Protein AF-A0A9E5FBY1-F1 (afdb_monomer)

Structure (mmCIF, N/CA/C/O backbone):
data_AF-A0A9E5FBY1-F1
#
_entry.id   AF-A0A9E5FBY1-F1
#
loop_
_atom_site.group_PDB
_atom_site.id
_atom_site.type_symbol
_atom_site.label_atom_id
_atom_site.label_alt_id
_atom_site.label_comp_id
_atom_site.label_asym_id
_atom_site.label_entity_id
_atom_site.label_seq_id
_atom_site.pdbx_PDB_ins_code
_atom_site.Cartn_x
_atom_site.Cartn_y
_atom_site.Cartn_z
_atom_site.occupancy
_atom_site.B_iso_or_equiv
_atom_site.auth_seq_id
_atom_site.auth_comp_id
_atom_site.auth_asym_id
_atom_site.auth_atom_id
_atom_site.pdbx_PDB_model_num
ATOM 1 N N . MET A 1 1 ? 6.165 -1.795 -1.653 1.00 54.34 1 MET A N 1
ATOM 2 C CA . MET A 1 1 ? 5.092 -2.559 -0.980 1.00 54.34 1 MET A CA 1
ATOM 3 C C . MET A 1 1 ? 5.085 -3.982 -1.526 1.00 54.34 1 MET A C 1
ATOM 5 O O . MET A 1 1 ? 4.684 -4.172 -2.664 1.00 54.34 1 MET A O 1
ATOM 9 N N . THR A 1 2 ? 5.566 -4.965 -0.764 1.00 68.19 2 THR A N 1
ATOM 10 C CA . THR A 1 2 ? 5.504 -6.389 -1.152 1.00 68.19 2 THR A CA 1
ATOM 11 C C . THR A 1 2 ? 4.081 -6.885 -0.963 1.00 68.19 2 THR A C 1
ATOM 13 O O . THR A 1 2 ? 3.601 -6.841 0.164 1.00 68.19 2 THR A O 1
ATOM 16 N N . THR A 1 3 ? 3.363 -7.235 -2.027 1.00 82.75 3 THR A N 1
ATOM 17 C CA . THR A 1 3 ? 1.978 -7.743 -1.964 1.00 82.75 3 THR A CA 1
ATOM 18 C C . THR A 1 3 ? 1.930 -9.066 -1.206 1.00 82.75 3 THR A C 1
ATOM 20 O O . THR A 1 3 ? 2.595 -10.016 -1.621 1.00 82.75 3 THR A O 1
ATOM 23 N N . LEU A 1 4 ? 1.138 -9.132 -0.134 1.00 86.12 4 LEU A N 1
ATOM 24 C CA . LEU A 1 4 ? 1.049 -10.318 0.725 1.00 86.12 4 LEU A CA 1
ATOM 25 C C . LEU A 1 4 ? 0.439 -11.510 -0.029 1.00 86.12 4 LEU A C 1
ATOM 27 O O . LEU A 1 4 ? 0.797 -12.659 0.208 1.00 86.12 4 LEU A O 1
ATOM 31 N N . PHE A 1 5 ? -0.435 -11.233 -0.998 1.00 87.94 5 PHE A N 1
ATOM 32 C CA . PHE A 1 5 ? -1.002 -12.233 -1.896 1.00 87.94 5 PHE A CA 1
ATOM 33 C C . PHE A 1 5 ? 0.065 -12.994 -2.704 1.00 87.94 5 PHE A C 1
ATOM 35 O O . PHE A 1 5 ? -0.140 -14.164 -3.010 1.00 87.94 5 PHE A O 1
ATOM 42 N N . LEU A 1 6 ? 1.214 -12.378 -3.024 1.00 88.62 6 LEU A N 1
ATOM 43 C CA . LEU A 1 6 ? 2.312 -13.069 -3.722 1.00 88.62 6 LEU A CA 1
ATOM 44 C C . LEU A 1 6 ? 3.111 -14.007 -2.807 1.00 88.62 6 LEU A C 1
ATOM 46 O O . LEU A 1 6 ? 3.833 -14.865 -3.305 1.00 88.62 6 LEU A O 1
ATOM 50 N N . GLU A 1 7 ? 2.989 -13.856 -1.490 1.00 90.44 7 GLU A N 1
ATOM 51 C CA . GLU A 1 7 ? 3.599 -14.760 -0.508 1.00 90.44 7 GLU A CA 1
ATOM 52 C C . GLU A 1 7 ? 2.697 -15.967 -0.203 1.00 90.44 7 GLU A C 1
ATOM 54 O O . GLU A 1 7 ? 3.102 -16.878 0.522 1.00 90.44 7 GLU A O 1
ATOM 59 N N . MET A 1 8 ? 1.478 -15.986 -0.756 1.00 92.69 8 MET A N 1
ATOM 60 C CA . MET A 1 8 ? 0.529 -17.082 -0.605 1.00 92.69 8 MET A CA 1
ATOM 61 C C . MET A 1 8 ? 1.088 -18.358 -1.260 1.00 92.69 8 MET A C 1
ATOM 63 O O . MET A 1 8 ? 1.377 -18.349 -2.460 1.00 92.69 8 MET A O 1
ATOM 67 N N . PRO A 1 9 ? 1.212 -19.478 -0.522 1.00 94.25 9 PRO A N 1
ATOM 68 C CA . PRO A 1 9 ? 1.710 -20.726 -1.087 1.00 94.25 9 PRO A CA 1
ATOM 69 C C . PRO A 1 9 ? 0.840 -21.220 -2.248 1.00 94.25 9 PRO A C 1
ATOM 71 O O . PRO A 1 9 ? -0.380 -21.326 -2.118 1.00 94.25 9 PRO A O 1
ATOM 74 N N . GLU A 1 10 ? 1.471 -21.600 -3.362 1.00 90.31 10 GLU A N 1
ATOM 75 C CA . GLU A 1 10 ? 0.768 -22.215 -4.499 1.00 90.31 10 GLU A CA 1
ATOM 76 C C . GLU A 1 10 ? 0.261 -23.632 -4.168 1.00 90.31 10 GLU A C 1
ATOM 78 O O . GLU A 1 10 ? -0.771 -24.076 -4.680 1.00 90.31 10 GLU A O 1
ATOM 83 N N . ASP A 1 11 ? 0.965 -24.350 -3.282 1.00 92.94 11 ASP A N 1
ATOM 84 C CA . ASP A 1 11 ? 0.546 -25.672 -2.820 1.00 92.94 11 ASP A CA 1
ATOM 85 C C . ASP A 1 11 ? -0.583 -25.563 -1.788 1.00 92.94 11 ASP A C 1
ATOM 87 O O . ASP A 1 11 ? -0.402 -25.110 -0.652 1.00 92.94 11 ASP A O 1
ATOM 91 N N . ARG A 1 12 ? -1.749 -26.090 -2.172 1.00 90.81 12 ARG A N 1
ATOM 92 C CA . ARG A 1 12 ? -2.961 -26.138 -1.347 1.00 90.81 12 ARG A CA 1
ATOM 93 C C . ARG A 1 12 ? -2.761 -26.814 0.007 1.00 90.81 12 ARG A C 1
ATOM 95 O O . ARG A 1 12 ? -3.535 -26.528 0.911 1.00 90.81 12 ARG A O 1
ATOM 102 N N . LYS A 1 13 ? -1.770 -27.697 0.165 1.00 93.38 13 LYS A N 1
ATOM 103 C CA . LYS A 1 13 ? -1.490 -28.353 1.455 1.00 93.38 13 LYS A CA 1
ATOM 104 C C . LYS A 1 13 ? -0.898 -27.399 2.493 1.00 93.38 13 LYS A C 1
ATOM 106 O O . LYS A 1 13 ? -1.128 -27.588 3.681 1.00 93.38 13 LYS A O 1
ATOM 111 N N . HIS A 1 14 ? -0.161 -26.383 2.051 1.00 95.12 14 HIS A N 1
ATOM 112 C CA . HIS A 1 14 ? 0.493 -25.407 2.928 1.00 95.12 14 HIS A CA 1
ATOM 113 C C . HIS A 1 14 ? -0.375 -24.171 3.185 1.00 95.12 14 HIS A C 1
ATOM 115 O O . HIS A 1 14 ? -0.151 -23.435 4.145 1.00 95.12 14 HIS A O 1
ATOM 121 N N . LEU A 1 15 ? -1.380 -23.954 2.336 1.00 96.12 15 LEU A N 1
ATOM 122 C CA . LEU A 1 15 ? -2.229 -22.774 2.367 1.00 96.12 15 LEU A CA 1
ATOM 123 C C . LEU A 1 15 ? -3.023 -22.593 3.680 1.00 96.12 15 LEU A C 1
ATOM 125 O O . LEU A 1 15 ? -3.059 -21.462 4.162 1.00 96.12 15 LEU A O 1
ATOM 129 N N . PRO A 1 16 ? -3.608 -23.639 4.306 1.00 97.50 16 PRO A N 1
ATOM 130 C CA . PRO A 1 16 ? -4.312 -23.477 5.578 1.00 97.50 16 PRO A CA 1
ATOM 131 C C . PRO A 1 16 ? -3.403 -22.977 6.702 1.00 97.50 16 PRO A C 1
ATOM 133 O O . PRO A 1 16 ? -3.707 -21.964 7.320 1.00 97.50 16 PRO A O 1
ATOM 136 N N . VAL A 1 17 ? -2.245 -23.619 6.893 1.00 96.50 17 VAL A N 1
ATOM 137 C CA . VAL A 1 17 ? -1.275 -23.248 7.937 1.00 96.50 17 VAL A CA 1
ATOM 138 C C . VAL A 1 17 ? -0.735 -21.834 7.712 1.00 96.50 17 VAL A C 1
ATOM 140 O O . VAL A 1 17 ? -0.577 -21.067 8.658 1.00 96.50 17 VAL A O 1
ATOM 143 N N . TRP A 1 18 ? -0.473 -21.454 6.458 1.00 96.50 18 TRP A N 1
ATOM 144 C CA . TRP A 1 18 ? -0.075 -20.085 6.132 1.00 96.50 18 TRP A CA 1
ATOM 145 C C . TRP A 1 18 ? -1.172 -19.073 6.490 1.00 96.50 18 TRP A C 1
ATOM 147 O O . TRP A 1 18 ? -0.888 -18.068 7.141 1.00 96.50 18 TRP A O 1
ATOM 157 N N . LEU A 1 19 ? -2.428 -19.354 6.128 1.00 97.38 19 LEU A N 1
ATOM 158 C CA . LEU A 1 19 ? -3.547 -18.454 6.397 1.00 97.38 19 LEU A CA 1
ATOM 159 C C . LEU A 1 19 ? -3.812 -18.302 7.898 1.00 97.38 19 LEU A C 1
ATOM 161 O O . LEU A 1 19 ? -4.104 -17.201 8.343 1.00 97.38 19 LEU A O 1
ATOM 165 N N . GLU A 1 20 ? -3.663 -19.366 8.687 1.00 97.75 20 GLU A N 1
ATOM 166 C CA . GLU A 1 20 ? -3.772 -19.315 10.152 1.00 97.75 20 GLU A CA 1
ATOM 167 C C . GLU A 1 20 ? -2.765 -18.341 10.772 1.00 97.75 20 GLU A C 1
ATOM 169 O O . GLU A 1 20 ? -3.121 -17.544 11.639 1.00 97.75 20 GLU A O 1
ATOM 174 N N . ARG A 1 21 ? -1.522 -18.333 10.278 1.00 96.38 21 ARG A N 1
ATOM 175 C CA . ARG A 1 21 ? -0.495 -17.385 10.735 1.00 96.38 21 ARG A CA 1
ATOM 176 C C . ARG A 1 21 ? -0.816 -15.946 10.350 1.00 96.38 21 ARG A C 1
ATOM 178 O O . ARG A 1 21 ? -0.561 -15.041 11.140 1.00 96.38 21 ARG A O 1
ATOM 185 N N . VAL A 1 22 ? -1.367 -15.733 9.153 1.00 95.69 22 VAL A N 1
ATOM 186 C CA . VAL A 1 22 ? -1.792 -14.403 8.686 1.00 95.69 22 VAL A CA 1
ATOM 187 C C . VAL A 1 22 ? -3.037 -13.920 9.429 1.00 95.69 22 VAL A C 1
ATOM 189 O O . VAL A 1 22 ? -3.133 -12.739 9.743 1.00 95.69 22 VAL A O 1
ATOM 192 N N . LEU A 1 23 ? -3.972 -14.812 9.768 1.00 96.75 23 LEU A N 1
ATOM 193 C CA . LEU A 1 23 ? -5.160 -14.473 10.556 1.00 96.75 23 LEU A CA 1
ATOM 194 C C . LEU A 1 23 ? -4.784 -13.854 11.904 1.00 96.75 23 LEU A C 1
ATOM 196 O O . LEU A 1 23 ? -5.436 -12.911 12.342 1.00 96.75 23 LEU A O 1
ATOM 200 N N . LEU A 1 24 ? -3.718 -14.346 12.534 1.00 95.62 24 LEU A N 1
ATOM 201 C CA . LEU A 1 24 ? -3.211 -13.821 13.803 1.00 95.62 24 LEU A CA 1
ATOM 202 C C . LEU A 1 24 ? -2.212 -12.663 13.635 1.00 95.62 24 LEU A C 1
ATOM 204 O O . LEU A 1 24 ? -1.718 -12.131 14.631 1.00 95.62 24 LEU A O 1
ATOM 208 N N . SER A 1 25 ? -1.905 -12.257 12.401 1.00 92.56 25 SER A N 1
ATOM 209 C CA . SER A 1 25 ? -0.959 -11.181 12.114 1.00 92.56 25 SER A CA 1
ATOM 210 C C . SER A 1 25 ? -1.665 -9.820 11.962 1.00 92.56 25 SER A C 1
ATOM 212 O O . SER A 1 25 ? -2.862 -9.742 11.653 1.00 92.56 25 SER A O 1
ATOM 214 N N . PRO A 1 26 ? -0.939 -8.702 12.157 1.00 91.25 26 PRO A N 1
ATOM 215 C CA . PRO A 1 26 ? -1.480 -7.366 11.904 1.00 91.25 26 PRO A CA 1
ATOM 216 C C . PRO A 1 26 ? -1.757 -7.104 10.414 1.00 91.25 26 PRO A C 1
ATOM 218 O O . PRO A 1 26 ? -2.461 -6.147 10.092 1.00 91.25 26 PRO A O 1
ATOM 221 N N . ASP A 1 27 ? -1.246 -7.946 9.511 1.00 92.06 27 ASP A N 1
ATOM 222 C CA . ASP A 1 27 ? -1.353 -7.769 8.062 1.00 92.06 27 ASP A CA 1
ATOM 223 C C . ASP A 1 27 ? -2.655 -8.320 7.467 1.00 92.06 27 ASP A C 1
ATOM 225 O O . ASP A 1 27 ? -2.924 -8.110 6.281 1.00 92.06 27 ASP A O 1
ATOM 229 N N . LEU A 1 28 ? -3.507 -8.980 8.261 1.00 95.62 28 LEU A N 1
ATOM 230 C CA . LEU A 1 28 ? -4.775 -9.524 7.769 1.00 95.62 28 LEU A CA 1
ATOM 231 C C . LEU A 1 28 ? -5.634 -8.498 6.995 1.00 95.62 28 LEU A C 1
ATOM 233 O O . LEU A 1 28 ? -6.080 -8.833 5.895 1.00 95.62 28 LEU A O 1
ATOM 237 N N . PRO A 1 29 ? -5.855 -7.250 7.470 1.00 95.62 29 PRO A N 1
ATOM 238 C CA . PRO A 1 29 ? -6.657 -6.272 6.728 1.00 95.62 29 PRO A CA 1
ATOM 239 C C . PRO A 1 29 ? -6.094 -5.972 5.336 1.00 95.62 29 PRO A C 1
ATOM 241 O O . PRO A 1 29 ? -6.846 -5.724 4.392 1.00 95.62 29 PRO A O 1
ATOM 244 N N . ARG A 1 30 ? -4.767 -6.033 5.195 1.00 93.50 30 ARG A N 1
ATOM 245 C CA . ARG A 1 30 ? -4.091 -5.842 3.918 1.00 93.50 30 ARG A CA 1
ATOM 246 C C . ARG A 1 30 ? -4.340 -7.017 2.976 1.00 93.50 30 ARG A C 1
ATOM 248 O O . ARG A 1 30 ? -4.717 -6.778 1.831 1.00 93.50 30 ARG A O 1
ATOM 255 N N . LEU A 1 31 ? -4.189 -8.260 3.446 1.00 95.62 31 LEU A N 1
ATOM 256 C CA . LEU A 1 31 ? -4.526 -9.445 2.644 1.00 95.62 31 LEU A CA 1
ATOM 257 C C . LEU A 1 31 ? -5.982 -9.393 2.173 1.00 95.62 31 LEU A C 1
ATOM 259 O O . LEU A 1 31 ? -6.267 -9.670 1.011 1.00 95.62 31 LEU A O 1
ATOM 263 N N . VAL A 1 32 ? -6.899 -8.996 3.057 1.00 96.88 32 VAL A N 1
ATOM 264 C CA . VAL A 1 32 ? -8.323 -8.866 2.731 1.00 96.88 32 VAL A CA 1
ATOM 265 C C . VAL A 1 32 ? -8.541 -7.845 1.614 1.00 96.88 32 VAL A C 1
ATOM 267 O O . VAL A 1 32 ? -9.261 -8.135 0.660 1.00 96.88 32 VAL A O 1
ATOM 270 N N . ALA A 1 33 ? -7.884 -6.683 1.673 1.00 95.44 33 ALA A N 1
ATOM 271 C CA . ALA A 1 33 ? -7.952 -5.691 0.602 1.00 95.44 33 ALA A CA 1
ATOM 272 C C . ALA A 1 33 ? -7.416 -6.238 -0.736 1.00 95.44 33 ALA A C 1
ATOM 274 O O . ALA A 1 33 ? -8.066 -6.068 -1.768 1.00 95.44 33 ALA A O 1
ATOM 275 N N . GLU A 1 34 ? -6.277 -6.936 -0.721 1.00 95.06 34 GLU A N 1
ATOM 276 C CA . GLU A 1 34 ? -5.682 -7.545 -1.919 1.00 95.06 34 GLU A CA 1
ATOM 277 C C . GLU A 1 34 ? -6.602 -8.627 -2.521 1.00 95.06 34 GLU A C 1
ATOM 279 O O . GLU A 1 34 ? -6.880 -8.608 -3.722 1.00 95.06 34 GLU A O 1
ATOM 284 N N . LEU A 1 35 ? -7.174 -9.511 -1.696 1.00 96.00 35 LEU A N 1
ATOM 285 C CA . LEU A 1 35 ? -8.119 -10.541 -2.143 1.00 96.00 35 LEU A CA 1
ATOM 286 C C . LEU A 1 35 ? -9.406 -9.951 -2.736 1.00 96.00 35 LEU A C 1
ATOM 288 O O . LEU A 1 35 ? -9.913 -10.481 -3.725 1.00 96.00 35 LEU A O 1
ATOM 292 N N . LYS A 1 36 ? -9.922 -8.841 -2.192 1.00 95.94 36 LYS A N 1
ATOM 293 C CA . LYS A 1 36 ? -11.099 -8.148 -2.752 1.00 95.94 36 LYS A CA 1
ATOM 294 C C . LYS A 1 36 ? -10.825 -7.568 -4.135 1.00 95.94 36 LYS A C 1
ATOM 296 O O . LYS A 1 36 ? -11.721 -7.562 -4.973 1.00 95.94 36 LYS A O 1
ATOM 301 N N . VAL A 1 37 ? -9.600 -7.110 -4.396 1.00 95.25 37 VAL A N 1
ATOM 302 C CA . VAL A 1 37 ? -9.200 -6.665 -5.739 1.00 95.25 37 VAL A CA 1
ATOM 303 C C . VAL A 1 37 ? -9.159 -7.849 -6.707 1.00 95.25 37 VAL A C 1
ATOM 305 O O . VAL A 1 37 ? -9.657 -7.735 -7.824 1.00 95.25 37 VAL A O 1
ATOM 308 N N . VAL A 1 38 ? -8.614 -8.992 -6.278 1.00 94.88 38 VAL A N 1
ATOM 309 C CA . VAL A 1 38 ? -8.468 -10.192 -7.122 1.00 94.88 38 VAL A CA 1
ATOM 310 C C . VAL A 1 38 ? -9.812 -10.863 -7.423 1.00 94.88 38 VAL A C 1
ATOM 312 O O . VAL A 1 38 ? -10.057 -11.280 -8.554 1.00 94.88 38 VAL A O 1
ATOM 315 N N . HIS A 1 39 ? -10.684 -10.993 -6.424 1.00 94.19 39 HIS A N 1
ATOM 316 C CA . HIS A 1 39 ? -11.946 -11.727 -6.545 1.00 94.19 39 HIS A CA 1
ATOM 317 C C . HIS A 1 39 ? -13.163 -10.839 -6.835 1.00 94.19 39 HIS A C 1
ATOM 319 O O . HIS A 1 39 ? -14.211 -11.358 -7.220 1.00 94.19 39 HIS A O 1
ATOM 325 N N . GLY A 1 40 ? -13.025 -9.519 -6.698 1.00 93.88 40 GLY A N 1
ATOM 326 C CA . GLY A 1 40 ? -14.129 -8.573 -6.800 1.00 93.88 40 GLY A CA 1
ATOM 327 C C . GLY A 1 40 ? -15.036 -8.584 -5.567 1.00 93.88 40 GLY A C 1
ATOM 328 O O . GLY A 1 40 ? -14.771 -9.240 -4.558 1.00 93.88 40 GLY A O 1
ATOM 329 N N . VAL A 1 41 ? -16.130 -7.825 -5.646 1.00 89.69 41 VAL A N 1
ATOM 330 C CA . VAL A 1 41 ? -17.155 -7.797 -4.595 1.00 89.69 41 VAL A CA 1
ATOM 331 C C . VAL A 1 41 ? -18.173 -8.904 -4.885 1.00 89.69 41 VAL A C 1
ATOM 333 O O . VAL A 1 41 ? -18.801 -8.867 -5.946 1.00 89.69 41 VAL A O 1
ATOM 336 N N . PRO A 1 42 ? -18.357 -9.890 -3.986 1.00 90.25 42 PRO A N 1
ATOM 337 C CA . PRO A 1 42 ? -19.379 -10.909 -4.175 1.00 90.25 42 PRO A CA 1
ATOM 338 C C . PRO A 1 42 ? -20.779 -10.266 -4.144 1.00 90.25 42 PRO A C 1
ATOM 340 O O . PRO A 1 42 ? -21.006 -9.344 -3.357 1.00 90.25 42 PRO A O 1
ATOM 343 N N . PRO A 1 43 ? -21.725 -10.738 -4.976 1.00 85.00 43 PRO A N 1
ATOM 344 C CA . PRO A 1 43 ? -23.069 -10.158 -5.061 1.00 85.00 43 PRO A CA 1
ATOM 345 C C . PRO A 1 43 ? -23.898 -10.377 -3.788 1.00 85.00 43 PRO A C 1
ATOM 347 O O . PRO A 1 43 ? -24.800 -9.596 -3.502 1.00 85.00 43 PRO A O 1
ATOM 350 N N . GLU A 1 44 ? -23.580 -11.415 -3.016 1.00 94.19 44 GLU A N 1
ATOM 351 C CA . GLU A 1 44 ? -24.243 -11.765 -1.765 1.00 94.19 44 GLU A CA 1
ATOM 352 C C . GLU A 1 44 ? -23.184 -11.983 -0.682 1.00 94.19 44 GLU A C 1
ATOM 354 O O . GLU A 1 44 ? -22.196 -12.692 -0.899 1.00 94.19 44 GLU A O 1
ATOM 359 N N . ARG A 1 45 ? -23.375 -11.340 0.475 1.00 93.31 45 ARG A N 1
ATOM 360 C CA . ARG A 1 45 ? -22.520 -11.531 1.648 1.00 93.31 45 ARG A CA 1
ATOM 361 C C . ARG A 1 45 ? -23.092 -12.653 2.495 1.00 93.31 45 ARG A C 1
ATOM 363 O O . ARG A 1 45 ? -24.218 -12.539 2.971 1.00 93.31 45 ARG A O 1
ATOM 370 N N . LEU A 1 46 ? -22.309 -13.706 2.691 1.00 96.06 46 LEU A N 1
ATOM 371 C CA . LEU A 1 46 ? -22.628 -14.735 3.673 1.00 96.06 46 LEU A CA 1
ATOM 372 C C . LEU A 1 46 ? -22.176 -14.281 5.060 1.00 96.06 46 LEU A C 1
ATOM 374 O O . LEU A 1 46 ? -21.239 -13.495 5.177 1.00 96.06 46 LEU A O 1
ATOM 378 N N . SER A 1 47 ? -22.821 -14.805 6.099 1.00 97.12 47 SER A N 1
ATOM 379 C CA . SER A 1 47 ? -22.285 -14.731 7.457 1.00 97.12 47 SER A CA 1
ATOM 380 C C . SER A 1 47 ? -21.171 -15.768 7.644 1.00 97.12 47 SER A C 1
ATOM 382 O O . SER A 1 47 ? -21.166 -16.809 6.971 1.00 97.12 47 SER A O 1
ATOM 384 N N . LEU A 1 48 ? -20.251 -15.540 8.587 1.00 97.62 48 LEU A N 1
ATOM 385 C CA . LEU A 1 48 ? -19.246 -16.545 8.947 1.00 97.62 48 LEU A CA 1
ATOM 386 C C . LEU A 1 48 ? -19.875 -17.886 9.361 1.00 97.62 48 LEU A C 1
ATOM 388 O O . LEU A 1 48 ? -19.392 -18.943 8.949 1.00 97.62 48 LEU A O 1
ATOM 392 N N . SER A 1 49 ? -20.967 -17.858 10.133 1.00 97.00 49 SER A N 1
ATOM 393 C CA . SER A 1 49 ? -21.651 -19.077 10.580 1.00 97.00 49 SER A CA 1
ATOM 394 C C . SER A 1 49 ? -22.189 -19.891 9.407 1.00 97.00 49 SER A C 1
ATOM 396 O O . SER A 1 49 ? -21.994 -21.106 9.375 1.00 97.00 49 SER A O 1
ATOM 398 N N . ASP A 1 50 ? -22.795 -19.237 8.414 1.00 97.62 50 ASP A N 1
ATOM 399 C CA . ASP A 1 50 ? -23.316 -19.918 7.224 1.00 97.62 50 ASP A CA 1
ATOM 400 C C . ASP A 1 50 ? -22.184 -20.425 6.330 1.00 97.62 50 ASP A C 1
ATOM 402 O O . ASP A 1 50 ? -22.269 -21.507 5.744 1.00 97.62 50 ASP A O 1
ATOM 406 N N . ALA A 1 51 ? -21.097 -19.656 6.229 1.00 97.00 51 ALA A N 1
ATOM 407 C CA . ALA A 1 51 ? -19.953 -20.030 5.415 1.00 97.00 51 ALA A CA 1
ATOM 408 C C . ALA A 1 51 ? -19.240 -21.276 5.954 1.00 97.00 51 ALA A C 1
ATOM 410 O O . ALA A 1 51 ? -18.817 -22.104 5.140 1.00 97.00 51 ALA A O 1
ATOM 411 N N . LEU A 1 52 ? -19.118 -21.394 7.284 1.00 97.62 52 LEU A N 1
ATOM 412 C CA . LEU A 1 52 ? -18.407 -22.479 7.958 1.00 97.62 52 LEU A CA 1
ATOM 413 C C . LEU A 1 52 ? -19.280 -23.689 8.287 1.00 97.62 52 LEU A C 1
ATOM 415 O O . LEU A 1 52 ? -18.725 -24.774 8.411 1.00 97.62 52 LEU A O 1
ATOM 419 N N . SER A 1 53 ? -20.600 -23.554 8.440 1.00 95.06 53 SER A N 1
ATOM 420 C CA . SER A 1 53 ? -21.473 -24.667 8.843 1.00 95.06 53 SER A CA 1
ATOM 421 C C . SER A 1 53 ? -21.365 -25.875 7.891 1.00 95.06 53 SER A C 1
ATOM 423 O O . SER A 1 53 ? -21.421 -25.691 6.670 1.00 95.06 53 SER A O 1
ATOM 425 N N . PRO A 1 54 ? -21.210 -27.120 8.400 1.00 97.38 54 PRO A N 1
ATOM 426 C CA . PRO A 1 54 ? -21.209 -27.558 9.810 1.00 97.38 54 PRO A CA 1
ATOM 427 C C . PRO A 1 54 ? -19.815 -27.612 10.480 1.00 97.38 54 PRO A C 1
ATOM 429 O O . PRO A 1 54 ? -19.650 -28.202 11.544 1.00 97.38 54 PRO A O 1
ATOM 432 N N . HIS A 1 55 ? -18.788 -27.036 9.862 1.00 98.19 55 HIS A N 1
ATOM 433 C CA . HIS A 1 55 ? -17.376 -27.135 10.244 1.00 98.19 55 HIS A CA 1
ATOM 434 C C . HIS A 1 55 ? -16.896 -26.040 11.213 1.00 98.19 55 HIS A C 1
ATOM 436 O O . HIS A 1 55 ? -15.697 -25.811 11.333 1.00 98.19 55 HIS A O 1
ATOM 442 N N . SER A 1 56 ? -17.787 -25.345 11.915 1.00 97.12 56 SER A N 1
ATOM 443 C CA . SER A 1 56 ? -17.381 -24.302 12.866 1.00 97.12 56 SER A CA 1
ATOM 444 C C . SER A 1 56 ? -16.515 -24.878 13.996 1.00 97.12 56 SER A C 1
ATOM 446 O O . SER A 1 56 ? -15.399 -24.418 14.222 1.00 97.12 56 SER A O 1
ATOM 448 N N . GLN A 1 57 ? -16.983 -25.940 14.656 1.00 96.88 57 GLN A N 1
ATOM 449 C CA . GLN A 1 57 ? -16.286 -26.513 15.812 1.00 96.88 57 GLN A CA 1
ATOM 450 C C . GLN A 1 57 ? -14.884 -27.032 15.462 1.00 96.88 57 GLN A C 1
ATOM 452 O O . GLN A 1 57 ? -13.930 -26.779 16.193 1.00 96.88 57 GLN A O 1
ATOM 457 N N . ILE A 1 58 ? -14.741 -27.693 14.308 1.00 97.00 58 ILE A N 1
ATOM 458 C CA . ILE A 1 58 ? -13.446 -28.227 13.867 1.00 97.00 58 ILE A CA 1
ATOM 459 C C . ILE A 1 58 ? -12.428 -27.108 13.602 1.00 97.00 58 ILE A C 1
ATOM 461 O O . ILE A 1 58 ? -11.243 -27.305 13.847 1.00 97.00 58 ILE A O 1
ATOM 465 N N . VAL A 1 59 ? -12.877 -25.917 13.184 1.00 97.50 59 VAL A N 1
ATOM 466 C CA . VAL A 1 59 ? -11.999 -24.749 13.014 1.00 97.50 59 VAL A CA 1
ATOM 467 C C . VAL A 1 59 ? -11.470 -24.248 14.355 1.00 97.50 59 VAL A C 1
ATOM 469 O O . VAL A 1 59 ? -10.282 -23.953 14.469 1.00 97.50 59 VAL A O 1
ATOM 472 N N . LEU A 1 60 ? -12.308 -24.188 15.391 1.00 97.19 60 LEU A N 1
ATOM 473 C CA . LEU A 1 60 ? -11.866 -23.761 16.724 1.00 97.19 60 LEU A CA 1
ATOM 474 C C . LEU A 1 60 ? -10.905 -24.761 17.378 1.00 97.19 60 LEU A C 1
ATOM 476 O O . LEU A 1 60 ? -9.977 -24.348 18.073 1.00 97.19 60 LEU A O 1
ATOM 480 N N . GLU A 1 61 ? -11.125 -26.058 17.158 1.00 96.88 61 GLU A N 1
ATOM 481 C CA . GLU A 1 61 ? -10.359 -27.133 17.798 1.00 96.88 61 GLU A CA 1
ATOM 482 C C . GLU A 1 61 ? -9.092 -27.534 17.035 1.00 96.88 61 GLU A C 1
ATOM 484 O O . GLU A 1 61 ? -8.151 -28.039 17.643 1.00 96.88 61 GLU A O 1
ATOM 489 N N . SER A 1 62 ? -9.070 -27.384 15.710 1.00 97.38 62 SER A N 1
ATOM 490 C CA . SER A 1 62 ? -8.026 -27.966 14.848 1.00 97.38 62 SER A CA 1
ATOM 491 C C . SER A 1 62 ? -7.566 -27.056 13.708 1.00 97.38 62 SER A C 1
ATOM 493 O O . SER A 1 62 ? -6.802 -27.499 12.851 1.00 97.38 62 SER A O 1
ATOM 495 N N . GLY A 1 63 ? -8.032 -25.807 13.664 1.00 97.50 63 GLY A N 1
ATOM 496 C CA . GLY A 1 63 ? -7.658 -24.860 12.621 1.00 97.50 63 GLY A CA 1
ATOM 497 C C . GLY A 1 63 ? -8.331 -25.111 11.272 1.00 97.50 63 GLY A C 1
ATOM 498 O O . GLY A 1 63 ? -9.334 -25.811 11.135 1.00 97.50 63 GLY A O 1
ATOM 499 N N . LEU A 1 64 ? -7.767 -24.505 10.236 1.00 98.00 64 LEU A N 1
ATOM 500 C CA . LEU A 1 64 ? -8.265 -24.531 8.864 1.00 98.00 64 LEU A CA 1
ATOM 501 C C . LEU A 1 64 ? -7.785 -25.753 8.077 1.00 98.00 64 LEU A C 1
ATOM 503 O O . LEU A 1 64 ? -8.338 -26.043 7.015 1.00 98.00 64 LEU A O 1
ATOM 507 N N . GLY A 1 65 ? -6.782 -26.481 8.579 1.00 96.88 65 GLY A N 1
ATOM 508 C CA . GLY A 1 65 ? -6.196 -27.646 7.904 1.00 96.88 65 GLY A CA 1
ATOM 509 C C . GLY A 1 65 ? -7.182 -28.782 7.601 1.00 96.88 65 GLY A C 1
ATOM 510 O O . GLY A 1 65 ? -6.957 -29.550 6.667 1.00 96.88 65 GLY A O 1
ATOM 511 N N . LEU A 1 66 ? -8.288 -28.872 8.349 1.00 96.00 66 LEU A N 1
ATOM 512 C CA . LEU A 1 66 ? -9.321 -29.904 8.183 1.00 96.00 66 LEU A CA 1
ATOM 513 C C . LEU A 1 66 ? -10.570 -29.418 7.429 1.00 96.00 66 LEU A C 1
ATOM 515 O O . LEU A 1 66 ? -11.536 -30.172 7.283 1.00 96.00 66 LEU A O 1
ATOM 519 N N . LEU A 1 67 ? -10.578 -28.176 6.934 1.00 96.88 67 LEU A N 1
ATOM 520 C CA . LEU A 1 67 ? -11.713 -27.655 6.178 1.00 96.88 67 LEU A CA 1
ATOM 521 C C . LEU A 1 67 ? -11.824 -28.310 4.792 1.00 96.88 67 LEU A C 1
ATOM 523 O O . LEU A 1 67 ? -10.824 -28.441 4.079 1.00 96.88 67 LEU A O 1
ATOM 527 N N . PRO A 1 68 ? -13.045 -28.642 4.327 1.00 96.69 68 PRO A N 1
ATOM 528 C CA . PRO A 1 68 ? -13.238 -29.061 2.946 1.00 96.69 68 PRO A CA 1
ATOM 529 C C . PRO A 1 68 ? -12.806 -27.966 1.967 1.00 96.69 68 PRO A C 1
ATOM 531 O O . PRO A 1 68 ? -13.122 -26.788 2.146 1.00 96.69 68 PRO A O 1
ATOM 534 N N . GLY A 1 69 ? -12.163 -28.362 0.865 1.00 96.00 69 GLY A N 1
ATOM 535 C CA . GLY A 1 69 ? -11.671 -27.435 -0.162 1.00 96.00 69 GLY A CA 1
ATOM 536 C C . GLY A 1 69 ? -12.692 -26.390 -0.653 1.00 96.00 69 GLY A C 1
ATOM 537 O O . GLY A 1 69 ? -12.317 -25.225 -0.792 1.00 96.00 69 GLY A O 1
ATOM 538 N N . PRO A 1 70 ? -13.977 -26.735 -0.883 1.00 96.50 70 PRO A N 1
ATOM 539 C CA . PRO A 1 70 ? -14.993 -25.749 -1.261 1.00 96.50 70 PRO A CA 1
ATOM 540 C C . PRO A 1 70 ? -15.270 -24.693 -0.182 1.00 96.50 70 PRO A C 1
ATOM 542 O O . PRO A 1 70 ? -15.478 -23.528 -0.514 1.00 96.50 70 PRO A O 1
ATOM 545 N N . VAL A 1 71 ? -15.246 -25.086 1.096 1.00 97.25 71 VAL A N 1
ATOM 546 C CA . VAL A 1 71 ? -15.455 -24.184 2.241 1.00 97.25 71 VAL A CA 1
ATOM 547 C C . VAL A 1 71 ? -14.253 -23.256 2.390 1.00 97.25 71 VAL A C 1
ATOM 549 O O . VAL A 1 71 ? -14.415 -22.041 2.452 1.00 97.25 71 VAL A O 1
ATOM 552 N N . PHE A 1 72 ? -13.039 -23.804 2.321 1.00 97.19 72 PHE A N 1
ATOM 553 C CA . PHE A 1 72 ? -11.813 -23.008 2.366 1.00 97.19 72 PHE A CA 1
ATOM 554 C C . PHE A 1 72 ? -11.731 -22.009 1.198 1.00 97.19 72 PHE A C 1
ATOM 556 O O . PHE A 1 72 ? -11.457 -20.826 1.386 1.00 97.19 72 PHE A O 1
ATOM 563 N N . SER A 1 73 ? -12.059 -22.446 -0.025 1.00 96.50 73 SER A N 1
ATOM 564 C CA . SER A 1 73 ? -12.093 -21.557 -1.192 1.00 96.50 73 SER A CA 1
ATOM 565 C C . SER A 1 73 ? -13.135 -20.444 -1.058 1.00 96.50 73 SER A C 1
ATOM 567 O O . SER A 1 73 ? -12.923 -19.359 -1.601 1.00 96.50 73 SER A O 1
ATOM 569 N N . ARG A 1 74 ? -14.253 -20.693 -0.368 1.00 96.75 74 ARG A N 1
ATOM 570 C CA . ARG A 1 74 ? -15.282 -19.680 -0.107 1.00 96.75 74 ARG A CA 1
ATOM 571 C C . ARG A 1 74 ? -14.750 -18.570 0.797 1.00 96.75 74 ARG A C 1
ATOM 573 O O . ARG A 1 74 ? -14.983 -17.411 0.471 1.00 96.75 74 ARG A O 1
ATOM 580 N N . LEU A 1 75 ? -14.000 -18.910 1.848 1.00 97.44 75 LEU A N 1
ATOM 581 C CA . LEU A 1 75 ? -13.362 -17.925 2.734 1.00 97.44 75 LEU A CA 1
ATOM 582 C C . LEU A 1 75 ? -12.430 -16.983 1.959 1.00 97.44 75 LEU A C 1
ATOM 584 O O . LEU A 1 75 ? -12.486 -15.774 2.145 1.00 97.44 75 LEU A O 1
ATOM 588 N N . LEU A 1 76 ? -11.633 -17.518 1.027 1.00 97.06 76 LEU A N 1
ATOM 589 C CA . LEU A 1 76 ? -10.736 -16.698 0.202 1.00 97.06 76 LEU A CA 1
ATOM 590 C C . LEU A 1 76 ? -11.483 -15.794 -0.790 1.00 97.06 76 LEU A C 1
ATOM 592 O O . LEU A 1 76 ? -11.083 -14.655 -1.017 1.00 97.06 76 LEU A O 1
ATOM 596 N N . LYS A 1 77 ? -12.580 -16.287 -1.378 1.00 96.62 77 LYS A N 1
ATOM 597 C CA . LYS A 1 77 ? -13.401 -15.515 -2.328 1.00 96.62 77 LYS A CA 1
ATOM 598 C C . LYS A 1 77 ? -14.237 -14.430 -1.653 1.00 96.62 77 LYS A C 1
ATOM 600 O O . LYS A 1 77 ? -14.553 -13.430 -2.288 1.00 96.62 77 LYS A O 1
ATOM 605 N N . GLN A 1 78 ? -14.617 -14.630 -0.394 1.00 97.75 78 GLN A N 1
ATOM 606 C CA . GLN A 1 78 ? -15.365 -13.665 0.410 1.00 97.75 78 GLN A CA 1
ATOM 607 C C . GLN A 1 78 ? -14.473 -13.159 1.541 1.00 97.75 78 GLN A C 1
ATOM 609 O O . GLN A 1 78 ? -14.692 -13.467 2.707 1.00 97.75 78 GLN A O 1
ATOM 614 N N . ALA A 1 79 ? -13.450 -12.385 1.178 1.00 96.81 79 ALA A N 1
ATOM 615 C CA . ALA A 1 79 ? -12.351 -12.034 2.075 1.00 96.81 79 ALA A CA 1
ATOM 616 C C . ALA A 1 79 ? -12.776 -11.323 3.378 1.00 96.81 79 ALA A C 1
ATOM 618 O O . ALA A 1 79 ? -12.061 -11.415 4.370 1.00 96.81 79 ALA A O 1
ATOM 619 N N . ASP A 1 80 ? -13.941 -10.665 3.412 1.00 97.38 80 ASP A N 1
ATOM 620 C CA . ASP A 1 80 ? -14.489 -10.064 4.639 1.00 97.38 80 ASP A CA 1
ATOM 621 C C . ASP A 1 80 ? -14.731 -11.115 5.745 1.00 97.38 80 ASP A C 1
ATOM 623 O O . ASP A 1 80 ? -14.524 -10.824 6.922 1.00 97.38 80 ASP A O 1
ATOM 627 N N . LEU A 1 81 ? -15.034 -12.366 5.371 1.00 98.00 81 LEU A N 1
ATOM 628 C CA . LEU A 1 81 ? -15.187 -13.483 6.309 1.00 98.00 81 LEU A CA 1
ATOM 629 C C . LEU A 1 81 ? -13.901 -13.795 7.077 1.00 98.00 81 LEU A C 1
ATOM 631 O O . LEU A 1 81 ? -13.966 -14.372 8.155 1.00 98.00 81 LEU A O 1
ATOM 635 N N . LEU A 1 82 ? -12.727 -13.440 6.544 1.00 98.19 82 LEU A N 1
ATOM 636 C CA . LEU A 1 82 ? -11.462 -13.658 7.245 1.00 98.19 82 LEU A CA 1
ATOM 637 C C . LEU A 1 82 ? -11.322 -12.728 8.458 1.00 98.19 82 LEU A C 1
ATOM 639 O O . LEU A 1 82 ? -10.726 -13.126 9.455 1.00 98.19 82 LEU A O 1
ATOM 643 N N . LEU A 1 83 ? -11.890 -11.517 8.397 1.00 97.56 83 LEU A N 1
ATOM 644 C CA . LEU A 1 83 ? -11.914 -10.594 9.537 1.00 97.56 83 LEU A CA 1
ATOM 645 C C . LEU A 1 83 ? -12.844 -11.119 10.631 1.00 97.56 83 LEU A C 1
ATOM 647 O O . LEU A 1 83 ? -12.419 -11.228 11.776 1.00 97.56 83 LEU A O 1
ATOM 651 N N . GLU A 1 84 ? -14.061 -11.526 10.255 1.00 98.00 84 GLU A N 1
ATOM 652 C CA . GLU A 1 84 ? -15.009 -12.164 11.178 1.00 98.00 84 GLU A CA 1
ATOM 653 C C . GLU A 1 84 ? -14.406 -13.428 11.804 1.00 98.00 84 GLU A C 1
ATOM 655 O O . GLU A 1 84 ? -14.524 -13.651 13.007 1.00 98.00 84 GLU A O 1
ATOM 660 N N . LEU A 1 85 ? -13.715 -14.242 10.998 1.00 98.06 85 LEU A N 1
ATOM 661 C CA . LEU A 1 85 ? -13.041 -15.450 11.462 1.00 98.06 85 LEU A CA 1
ATOM 662 C C . LEU A 1 85 ? -11.948 -15.136 12.482 1.00 98.06 85 LEU A C 1
ATOM 664 O O . LEU A 1 85 ? -11.865 -15.830 13.491 1.00 98.06 85 LEU A O 1
ATOM 668 N N . ARG A 1 86 ? -11.123 -14.108 12.248 1.00 97.56 86 ARG A N 1
ATOM 669 C CA . ARG A 1 86 ? -10.108 -13.691 13.222 1.00 97.56 86 ARG A CA 1
ATOM 670 C C . ARG A 1 86 ? -10.760 -13.289 14.535 1.00 97.56 86 ARG A C 1
ATOM 672 O O . ARG A 1 86 ? -10.324 -13.761 15.578 1.00 97.56 86 ARG A O 1
ATOM 679 N N . ASP A 1 87 ? -11.774 -12.434 14.488 1.00 97.19 87 ASP A N 1
ATOM 680 C CA . ASP A 1 87 ? -12.424 -11.935 15.698 1.00 97.19 87 ASP A CA 1
ATOM 681 C C . ASP A 1 87 ? -13.045 -13.104 16.485 1.00 97.19 87 ASP A C 1
ATOM 683 O O . ASP A 1 87 ? -12.816 -13.244 17.687 1.00 97.19 87 ASP A O 1
ATOM 687 N N . TRP A 1 88 ? -13.690 -14.042 15.787 1.00 97.75 88 TRP A N 1
ATOM 688 C CA . TRP A 1 88 ? -14.243 -15.251 16.394 1.00 97.75 88 TRP A CA 1
ATOM 689 C C . TRP A 1 88 ? -13.177 -16.191 16.983 1.00 97.75 88 TRP A C 1
ATOM 691 O O . TRP A 1 88 ? -13.358 -16.714 18.083 1.00 97.75 88 TRP A O 1
ATOM 701 N N . VAL A 1 89 ? -12.045 -16.383 16.299 1.00 97.06 89 VAL A N 1
ATOM 702 C CA . VAL A 1 89 ? -10.904 -17.169 16.805 1.00 97.06 89 VAL A CA 1
ATOM 703 C C . VAL A 1 89 ? -10.262 -16.499 18.023 1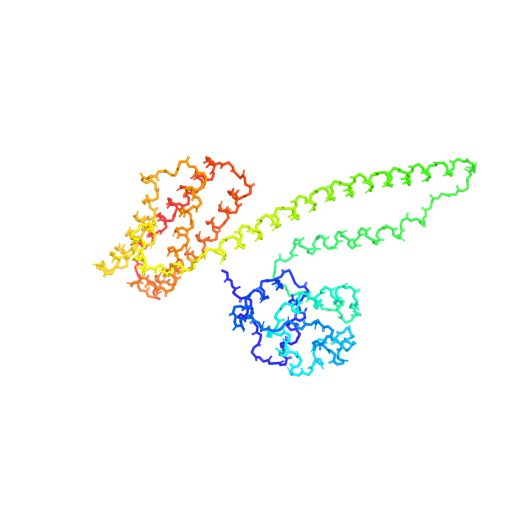.00 97.06 89 VAL A C 1
ATOM 705 O O . VAL A 1 89 ? -9.888 -17.190 18.965 1.00 97.06 89 VAL A O 1
ATOM 708 N N . LEU A 1 90 ? -10.159 -15.170 18.055 1.00 94.75 90 LEU A N 1
ATOM 709 C CA . LEU A 1 90 ? -9.617 -14.444 19.208 1.00 94.75 90 LEU A CA 1
ATOM 710 C C . LEU A 1 90 ? -10.535 -14.523 20.438 1.00 94.75 90 LEU A C 1
ATOM 712 O O . LEU A 1 90 ? -10.046 -14.489 21.567 1.00 94.75 90 LEU A O 1
ATOM 716 N N . GLU A 1 91 ? -11.848 -14.625 20.232 1.00 96.94 91 GLU A N 1
ATOM 717 C CA . GLU A 1 91 ? -12.834 -14.728 21.311 1.00 96.94 91 GLU A CA 1
ATOM 718 C C . GLU A 1 91 ? -13.057 -16.165 21.799 1.00 96.94 91 GLU A C 1
ATOM 720 O O . GLU A 1 91 ? -13.203 -16.392 23.000 1.00 96.94 91 GLU A O 1
ATOM 725 N N . SER A 1 92 ? -13.117 -17.124 20.872 1.00 96.62 92 SER A N 1
ATOM 726 C CA . SER A 1 92 ? -13.583 -18.498 21.120 1.00 96.62 92 SER A CA 1
ATOM 727 C C . SER A 1 92 ? -12.566 -19.582 20.745 1.00 96.62 92 SER A C 1
ATOM 729 O O . SER A 1 92 ? -12.872 -20.769 20.865 1.00 96.62 92 SER A O 1
ATOM 731 N N . GLY A 1 93 ? -11.377 -19.211 20.263 1.00 94.69 93 GLY A N 1
ATOM 732 C CA . GLY A 1 93 ? -10.330 -20.148 19.856 1.00 94.69 93 GLY A CA 1
ATOM 733 C C . GLY A 1 93 ? -9.874 -21.053 20.999 1.00 94.69 93 GLY A C 1
ATOM 734 O O . GLY A 1 93 ? -9.692 -20.612 22.133 1.00 94.69 93 GLY A O 1
ATOM 735 N N . GLY A 1 94 ? -9.700 -22.342 20.695 1.00 90.69 94 GLY A N 1
ATOM 736 C CA . GLY A 1 94 ? -9.163 -23.322 21.636 1.00 90.69 94 GLY A CA 1
ATOM 737 C C . GLY A 1 94 ? -7.634 -23.319 21.713 1.00 90.69 94 GLY A C 1
ATOM 738 O O . GLY A 1 94 ? -6.951 -22.528 21.064 1.00 90.69 94 GLY A O 1
ATOM 739 N N . SER A 1 95 ? -7.089 -24.289 22.453 1.00 94.75 95 SER A N 1
ATOM 740 C CA . SER A 1 95 ? -5.642 -24.452 22.669 1.00 94.75 95 SER A CA 1
ATOM 741 C C . SER A 1 95 ? -4.827 -24.622 21.385 1.00 94.75 95 SER A C 1
ATOM 743 O O . SER A 1 95 ? -3.635 -24.339 21.392 1.00 94.75 95 SER A O 1
ATOM 745 N N . TYR A 1 96 ? -5.444 -25.063 20.284 1.00 96.94 96 TYR A N 1
ATOM 746 C CA . TYR A 1 96 ? -4.800 -25.113 18.971 1.00 96.94 96 TYR A CA 1
ATOM 747 C C . TYR A 1 96 ? -4.254 -23.742 18.557 1.00 96.94 96 TYR A C 1
ATOM 749 O O . TYR A 1 96 ? -3.077 -23.615 18.221 1.00 96.94 96 TYR A O 1
ATOM 757 N N . TRP A 1 97 ? -5.090 -22.706 18.638 1.00 96.88 97 TRP A N 1
ATOM 758 C CA . TRP A 1 97 ? -4.753 -21.362 18.173 1.00 96.88 97 TRP A CA 1
ATOM 759 C C . TRP A 1 97 ? -3.674 -20.696 19.030 1.00 96.88 97 TRP A C 1
ATOM 761 O O . TRP A 1 97 ? -2.903 -19.893 18.513 1.00 96.88 97 TRP A O 1
ATOM 771 N N . ASP A 1 98 ? -3.539 -21.104 20.295 1.00 93.75 98 ASP A N 1
ATOM 772 C CA . ASP A 1 98 ? -2.441 -20.675 21.169 1.00 93.75 98 ASP A CA 1
ATOM 773 C C . ASP A 1 98 ? -1.065 -21.204 20.717 1.00 93.75 98 ASP A C 1
ATOM 775 O O . ASP A 1 98 ? -0.039 -20.650 21.117 1.00 93.75 98 ASP A O 1
ATOM 779 N N . THR A 1 99 ? -1.018 -22.271 19.907 1.00 95.00 99 THR A N 1
ATOM 780 C CA . THR A 1 99 ? 0.242 -22.857 19.402 1.00 95.00 99 THR A CA 1
ATOM 781 C C . THR A 1 99 ? 0.731 -22.234 18.099 1.00 95.00 99 THR A C 1
ATOM 783 O O . THR A 1 99 ? 1.878 -22.456 17.708 1.00 95.00 99 THR A O 1
ATOM 786 N N . ILE A 1 100 ? -0.119 -21.466 17.414 1.00 94.19 100 ILE A N 1
ATOM 787 C CA . ILE A 1 100 ? 0.227 -20.858 16.134 1.00 94.19 100 ILE A CA 1
ATOM 788 C C . ILE A 1 100 ? 1.072 -19.612 16.392 1.00 94.19 100 ILE A C 1
ATOM 790 O O . ILE A 1 100 ? 0.591 -18.595 16.889 1.00 94.19 100 ILE A O 1
ATOM 794 N N . GLU A 1 101 ? 2.346 -19.685 16.021 1.00 88.31 101 GLU A N 1
ATOM 795 C CA . GLU A 1 101 ? 3.214 -18.512 15.986 1.00 88.31 101 GLU A CA 1
ATOM 796 C C . GLU A 1 101 ? 2.751 -17.568 14.861 1.00 88.31 101 GLU A C 1
ATOM 798 O O . GLU A 1 101 ? 2.641 -18.010 13.708 1.00 88.31 101 GLU A O 1
ATOM 803 N N . PRO A 1 102 ? 2.464 -16.284 15.152 1.00 80.94 102 PRO A N 1
ATOM 804 C CA . PRO A 1 102 ? 2.150 -15.302 14.119 1.00 80.94 102 PRO A CA 1
ATOM 805 C C . PRO A 1 102 ? 3.279 -15.245 13.084 1.00 80.94 102 PRO A C 1
ATOM 807 O O . PRO A 1 102 ? 4.447 -15.384 13.439 1.00 80.94 102 PRO A O 1
ATOM 810 N N . ALA A 1 103 ? 2.950 -15.036 11.806 1.00 74.44 103 ALA A N 1
ATOM 811 C CA . ALA A 1 103 ? 3.968 -14.924 10.762 1.00 74.44 103 ALA A CA 1
ATOM 812 C C . ALA A 1 103 ? 4.956 -13.788 11.092 1.00 74.44 103 ALA A C 1
ATOM 814 O O . ALA A 1 103 ? 4.579 -12.616 11.152 1.00 74.44 103 ALA A O 1
ATOM 815 N N . ASP A 1 104 ? 6.220 -14.149 11.319 1.00 66.06 104 ASP A N 1
ATOM 816 C CA . ASP A 1 104 ? 7.291 -13.210 11.624 1.00 66.06 104 ASP A CA 1
ATOM 817 C C . ASP A 1 104 ? 7.621 -12.324 10.416 1.00 66.06 104 ASP A C 1
ATOM 819 O O . ASP A 1 104 ? 8.409 -12.688 9.544 1.00 66.06 104 ASP A O 1
ATOM 823 N N . ALA A 1 105 ? 7.082 -11.107 10.420 1.00 46.59 105 ALA A N 1
ATOM 824 C CA . ALA A 1 105 ? 7.749 -9.931 9.880 1.00 46.59 105 ALA A CA 1
ATOM 825 C C . ALA A 1 105 ? 7.266 -8.671 10.629 1.00 46.59 105 ALA A C 1
ATOM 827 O O . ALA A 1 105 ? 6.130 -8.239 10.495 1.00 46.59 105 ALA A O 1
ATOM 828 N N . LEU A 1 106 ? 8.165 -8.061 11.416 1.00 45.31 106 LEU A N 1
ATOM 829 C CA . LEU A 1 106 ? 8.094 -6.689 11.971 1.00 45.31 106 LEU A CA 1
ATOM 830 C C . LEU A 1 106 ? 7.243 -6.395 13.231 1.00 45.31 106 LEU A C 1
ATOM 832 O O . LEU A 1 106 ? 7.168 -5.236 13.642 1.00 45.31 106 LEU A O 1
ATOM 836 N N . SER A 1 107 ? 6.725 -7.384 13.962 1.00 53.38 107 SER A N 1
ATOM 837 C CA . SER A 1 107 ? 5.959 -7.133 15.204 1.00 53.38 107 SER A CA 1
ATOM 838 C C . SER A 1 107 ? 6.802 -7.046 16.493 1.00 53.38 107 SER A C 1
ATOM 840 O O . SER A 1 107 ? 6.333 -7.362 17.580 1.00 53.38 107 SER A O 1
ATOM 842 N N . ASN A 1 108 ? 8.031 -6.522 16.463 1.00 53.69 108 ASN A N 1
ATOM 843 C CA . ASN A 1 108 ? 8.713 -6.211 17.734 1.00 53.69 108 ASN A CA 1
ATOM 844 C C . ASN A 1 108 ? 7.924 -5.192 18.581 1.00 53.69 108 ASN A C 1
ATOM 846 O O . ASN A 1 108 ? 8.109 -5.130 19.792 1.00 53.69 108 ASN A O 1
ATOM 850 N N . SER A 1 109 ? 7.033 -4.407 17.970 1.00 55.06 109 SER A N 1
ATOM 851 C CA . SER A 1 109 ? 6.239 -3.383 18.654 1.00 55.06 109 SER A CA 1
ATOM 852 C C . SER A 1 109 ? 4.878 -3.895 19.137 1.00 55.06 109 SER A C 1
ATOM 854 O O . SER A 1 109 ? 4.510 -3.613 20.277 1.00 55.06 109 SER A O 1
ATOM 856 N N . ALA A 1 110 ? 4.141 -4.678 18.338 1.00 56.56 110 ALA A N 1
ATOM 857 C CA . ALA A 1 110 ? 2.830 -5.178 18.762 1.00 56.56 110 ALA A CA 1
ATOM 858 C C . ALA A 1 110 ? 2.953 -6.380 19.712 1.00 56.56 110 ALA A C 1
ATOM 860 O O . ALA A 1 110 ? 2.182 -6.457 20.669 1.00 56.56 110 ALA A O 1
ATOM 861 N N . GLN A 1 111 ? 3.993 -7.218 19.567 1.00 58.09 111 GLN A N 1
ATOM 862 C CA . GLN A 1 111 ? 4.303 -8.257 20.558 1.00 58.09 111 GLN A CA 1
ATOM 863 C C . GLN A 1 111 ? 4.631 -7.641 21.922 1.00 58.09 111 GLN A C 1
ATOM 865 O O . GLN A 1 111 ? 4.165 -8.138 22.937 1.00 58.09 111 GLN A O 1
ATOM 870 N N . ARG A 1 112 ? 5.348 -6.504 21.968 1.00 66.44 112 ARG A N 1
ATOM 871 C CA . ARG A 1 112 ? 5.610 -5.775 23.226 1.00 66.44 112 ARG A CA 1
ATOM 872 C C . ARG A 1 112 ? 4.326 -5.249 23.861 1.00 66.44 112 ARG A C 1
ATOM 874 O O . ARG A 1 112 ? 4.189 -5.313 25.079 1.00 66.44 112 ARG A O 1
ATOM 881 N N . ILE A 1 113 ? 3.384 -4.744 23.064 1.00 69.06 113 ILE A N 1
ATOM 882 C CA . ILE A 1 113 ? 2.094 -4.254 23.569 1.00 69.06 113 ILE A CA 1
ATOM 883 C C . ILE A 1 113 ? 1.250 -5.422 24.098 1.00 69.06 113 ILE A C 1
ATOM 885 O O . ILE A 1 113 ? 0.737 -5.339 25.214 1.00 69.06 113 ILE A O 1
ATOM 889 N N . LEU A 1 114 ? 1.161 -6.532 23.362 1.00 65.12 114 LEU A N 1
ATOM 890 C CA . LEU A 1 114 ? 0.436 -7.727 23.799 1.00 65.12 114 LEU A CA 1
ATOM 891 C C . LEU A 1 114 ? 1.085 -8.387 25.023 1.00 65.12 114 LEU A C 1
ATOM 893 O O . LEU A 1 114 ? 0.371 -8.719 25.967 1.00 65.12 114 LEU A O 1
ATOM 897 N N . ASP A 1 115 ? 2.415 -8.476 25.089 1.00 71.69 115 ASP A N 1
ATOM 898 C CA . ASP A 1 115 ? 3.136 -8.953 26.275 1.00 71.69 115 ASP A CA 1
ATOM 899 C C . ASP A 1 115 ? 2.912 -8.041 27.480 1.00 71.69 115 ASP A C 1
ATOM 901 O O . ASP A 1 115 ? 2.745 -8.530 28.600 1.00 71.69 115 ASP A O 1
ATOM 905 N N . HIS A 1 116 ? 2.851 -6.721 27.282 1.00 68.44 116 HIS A N 1
ATOM 906 C CA . HIS A 1 116 ? 2.501 -5.790 28.351 1.00 68.44 116 HIS A CA 1
ATOM 907 C C . HIS A 1 116 ? 1.067 -5.998 28.841 1.00 68.44 116 HIS A C 1
ATOM 909 O O . HIS A 1 116 ? 0.840 -5.996 30.053 1.00 68.44 116 HIS A O 1
ATOM 915 N N . LEU A 1 117 ? 0.107 -6.228 27.944 1.00 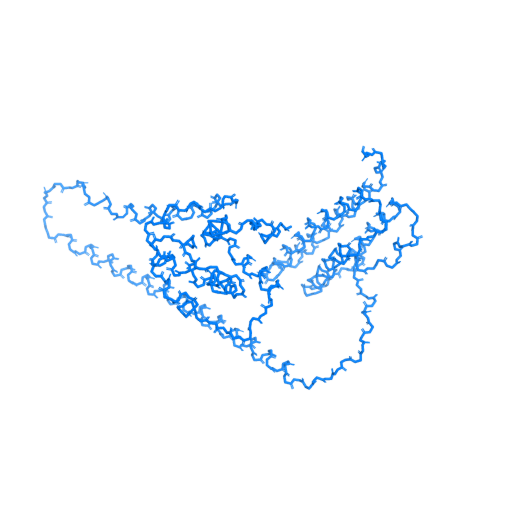70.38 117 LEU A N 1
ATOM 916 C CA . LEU A 1 117 ? -1.279 -6.511 28.322 1.00 70.38 117 LEU A CA 1
ATOM 917 C C . LEU A 1 117 ? -1.410 -7.875 29.024 1.00 70.38 117 LEU A C 1
ATOM 919 O O . LEU A 1 117 ? -2.111 -7.980 30.034 1.00 70.38 117 LEU A O 1
ATOM 923 N N . ARG A 1 118 ? -0.668 -8.894 28.573 1.00 68.19 118 ARG A N 1
ATOM 924 C CA . ARG A 1 118 ? -0.659 -10.247 29.153 1.00 68.19 118 ARG A CA 1
ATOM 925 C C . ARG A 1 118 ? 0.016 -10.273 30.527 1.00 68.19 118 ARG A C 1
ATOM 927 O O . ARG A 1 118 ? -0.588 -10.750 31.489 1.00 68.19 118 ARG A O 1
ATOM 934 N N . LYS A 1 119 ? 1.201 -9.662 30.679 1.00 65.75 119 LYS A N 1
ATOM 935 C CA . LYS A 1 119 ? 1.878 -9.506 31.985 1.00 65.75 119 LYS A CA 1
ATOM 936 C C . LYS A 1 119 ? 1.036 -8.715 32.977 1.00 65.75 119 LYS A C 1
ATOM 938 O O . LYS A 1 119 ? 0.988 -9.077 34.148 1.00 65.75 119 LYS A O 1
ATOM 943 N N . LYS A 1 120 ? 0.333 -7.670 32.534 1.00 61.91 120 LYS A N 1
ATOM 944 C CA . LYS A 1 120 ? -0.512 -6.859 33.423 1.00 61.91 120 LYS A CA 1
ATOM 945 C C . LYS A 1 120 ? -1.732 -7.633 33.940 1.00 61.91 120 LYS A C 1
ATOM 947 O O . LYS A 1 120 ? -2.182 -7.362 35.052 1.00 61.91 120 LYS A O 1
ATOM 952 N N . LYS A 1 121 ? -2.226 -8.628 33.191 1.00 55.91 121 LYS A N 1
ATOM 953 C CA . LYS A 1 121 ? -3.310 -9.525 33.631 1.00 55.91 121 LYS A CA 1
ATOM 954 C C . LYS A 1 121 ? -2.816 -10.611 34.601 1.00 55.91 121 LYS A C 1
ATOM 956 O O . LYS A 1 121 ? -3.511 -10.898 35.569 1.00 55.91 121 LYS A O 1
ATOM 961 N N . VAL A 1 122 ? -1.600 -11.133 34.402 1.00 55.78 122 VAL A N 1
ATOM 962 C CA . VAL A 1 122 ? -0.998 -12.186 35.253 1.00 55.78 122 VAL A CA 1
ATOM 963 C C . VAL A 1 122 ? -0.389 -11.629 36.550 1.00 55.78 122 VAL A C 1
ATOM 965 O O . VAL A 1 122 ? -0.522 -12.235 37.611 1.00 55.78 122 VAL A O 1
ATOM 968 N N . SER A 1 123 ? 0.202 -10.429 36.535 1.00 49.28 123 SER A N 1
ATOM 969 C CA . SER A 1 123 ? 0.714 -9.796 37.765 1.00 49.28 123 SER A CA 1
ATOM 970 C C . SER A 1 123 ? -0.385 -9.352 38.732 1.00 49.28 123 SER A C 1
ATOM 972 O O . SER A 1 123 ? -0.093 -9.141 39.907 1.00 49.28 123 SER A O 1
ATOM 974 N N . LYS A 1 124 ? -1.646 -9.250 38.287 1.00 48.66 124 LYS A N 1
ATOM 975 C CA . LYS A 1 124 ? -2.774 -8.943 39.178 1.00 48.66 124 LYS A CA 1
ATOM 976 C C . LYS A 1 124 ? -3.319 -10.178 39.913 1.00 48.66 124 LYS A C 1
ATOM 978 O O . LYS A 1 124 ? -4.164 -10.022 40.779 1.00 48.66 124 LYS A O 1
ATOM 983 N N . THR A 1 125 ? -2.830 -11.384 39.612 1.00 50.78 125 THR A N 1
ATOM 984 C CA . THR A 1 125 ? -3.318 -12.633 40.231 1.00 50.78 125 THR A CA 1
ATOM 985 C C . THR A 1 125 ? -2.316 -13.312 41.169 1.00 50.78 125 THR A C 1
ATOM 987 O O . THR A 1 125 ? -2.680 -14.294 41.804 1.00 50.78 125 THR A O 1
ATOM 990 N N . ILE A 1 126 ? -1.078 -12.810 41.305 1.00 51.66 126 ILE A N 1
ATOM 991 C CA . ILE A 1 126 ? -0.033 -13.484 42.112 1.00 51.66 126 ILE A CA 1
ATOM 992 C C . ILE A 1 126 ? 0.524 -12.618 43.261 1.00 51.66 126 ILE A C 1
ATOM 994 O O . ILE A 1 126 ? 1.181 -13.144 44.153 1.00 51.66 126 ILE A O 1
ATOM 998 N N . ASN A 1 127 ? 0.215 -11.317 43.339 1.00 44.66 127 ASN A N 1
ATOM 999 C CA . ASN A 1 127 ? 0.794 -10.444 44.376 1.00 44.66 127 ASN A CA 1
ATOM 1000 C C . ASN A 1 127 ? -0.141 -10.110 45.554 1.00 44.66 127 ASN A C 1
ATOM 1002 O O . ASN A 1 127 ? 0.007 -9.070 46.189 1.00 44.66 127 ASN A O 1
ATOM 1006 N N . GLU A 1 128 ? -1.089 -10.997 45.860 1.00 48.47 128 GLU A N 1
ATOM 1007 C CA . GLU A 1 128 ? -2.001 -10.868 47.010 1.00 48.47 128 GLU A CA 1
ATOM 1008 C C . GLU A 1 128 ? -1.837 -12.042 47.993 1.00 48.47 128 GLU A C 1
ATOM 1010 O O . GLU A 1 128 ? -2.774 -12.491 48.646 1.00 48.47 128 GLU A O 1
ATOM 1015 N N . GLY A 1 129 ? -0.611 -12.570 48.066 1.00 48.09 129 GLY A N 1
ATOM 1016 C CA . GLY A 1 129 ? -0.318 -13.836 48.726 1.00 48.09 129 GLY A CA 1
ATOM 1017 C C . GLY A 1 129 ? 0.946 -13.873 49.575 1.00 48.09 129 GLY A C 1
ATOM 1018 O O . GLY A 1 129 ? 1.460 -14.964 49.762 1.00 48.09 129 GLY A O 1
ATOM 1019 N N . GLN A 1 130 ? 1.485 -12.762 50.102 1.00 48.19 130 GLN A N 1
ATOM 1020 C CA . GLN A 1 130 ? 2.398 -12.867 51.253 1.00 48.19 130 GLN A CA 1
ATOM 1021 C C . GLN A 1 130 ? 2.694 -11.537 51.957 1.00 48.19 130 GLN A C 1
ATOM 1023 O O . GLN A 1 130 ? 3.165 -10.587 51.344 1.00 48.19 130 GLN A O 1
ATOM 1028 N N . ARG A 1 131 ? 2.554 -11.580 53.292 1.00 48.28 131 ARG A N 1
ATOM 1029 C CA . ARG A 1 131 ? 2.974 -10.619 54.334 1.00 48.28 131 ARG A CA 1
ATOM 1030 C C . ARG A 1 131 ? 1.995 -9.503 54.716 1.00 48.28 131 ARG A C 1
ATOM 1032 O O . ARG A 1 131 ? 2.204 -8.342 54.401 1.00 48.28 131 ARG A O 1
ATOM 1039 N N . SER A 1 132 ? 1.112 -9.835 55.656 1.00 43.50 132 SER A N 1
ATOM 1040 C CA . SER A 1 132 ? 1.155 -9.170 56.968 1.00 43.50 132 SER A CA 1
ATOM 1041 C C . SER A 1 132 ? 0.469 -10.027 58.028 1.00 43.50 132 SER A C 1
ATOM 1043 O O . SER A 1 132 ? -0.725 -10.308 57.951 1.00 43.50 132 SER A O 1
ATOM 1045 N N . SER A 1 133 ? 1.251 -10.445 59.019 1.00 46.44 133 SER A N 1
ATOM 1046 C CA . SER A 1 133 ? 0.776 -11.046 60.257 1.00 46.44 133 SER A CA 1
ATOM 1047 C C . SER A 1 133 ? -0.028 -10.034 61.079 1.00 46.44 133 SER A C 1
ATOM 1049 O O . SER A 1 133 ? 0.448 -8.928 61.319 1.00 46.44 133 SER A O 1
ATOM 1051 N N . LEU A 1 134 ? -1.211 -10.459 61.529 1.00 53.41 134 LEU A N 1
ATOM 1052 C CA . LEU A 1 134 ? -1.813 -10.199 62.846 1.00 53.41 134 LEU A CA 1
ATOM 1053 C C . LEU A 1 134 ? -1.320 -8.951 63.610 1.00 53.41 134 LEU A C 1
ATOM 1055 O O . LEU A 1 134 ? -0.350 -9.030 64.357 1.00 53.41 134 LEU A O 1
ATOM 1059 N N . ALA A 1 135 ? -2.068 -7.845 63.515 1.00 47.91 135 ALA A N 1
ATOM 1060 C CA . ALA A 1 135 ? -2.696 -7.181 64.670 1.00 47.91 135 ALA A CA 1
ATOM 1061 C C . ALA A 1 135 ? -3.470 -5.913 64.252 1.00 47.91 135 ALA A C 1
ATOM 1063 O O . ALA A 1 135 ? -2.939 -5.053 63.559 1.00 47.91 135 ALA A O 1
ATOM 1064 N N . LYS A 1 136 ? -4.678 -5.771 64.822 1.00 43.72 136 LYS A N 1
ATOM 1065 C CA . LYS A 1 136 ? -5.590 -4.604 64.836 1.00 43.72 136 LYS A CA 1
ATOM 1066 C C . LYS A 1 136 ? -6.565 -4.497 63.658 1.00 43.72 136 LYS A C 1
ATOM 1068 O O . LYS A 1 136 ? -6.385 -3.763 62.693 1.00 43.72 136 LYS A O 1
ATOM 1073 N N . GLY A 1 137 ? -7.659 -5.241 63.821 1.00 50.22 137 GLY A N 1
ATOM 1074 C CA . GLY A 1 137 ? -8.901 -5.062 63.083 1.00 50.22 137 GLY A CA 1
ATOM 1075 C C . GLY A 1 137 ? -9.607 -3.738 63.396 1.00 50.22 137 GLY A C 1
ATOM 1076 O O . GLY A 1 137 ? -9.271 -3.040 64.349 1.00 50.22 137 GLY A O 1
ATOM 1077 N N . ALA A 1 138 ? -10.606 -3.458 62.556 1.00 49.12 138 ALA A N 1
ATOM 1078 C CA . ALA A 1 138 ? -11.512 -2.303 62.505 1.00 49.12 138 ALA A CA 1
ATOM 1079 C C . ALA A 1 138 ? -11.110 -1.103 61.616 1.00 49.12 138 ALA A C 1
ATOM 1081 O O . ALA A 1 138 ? -11.966 -0.267 61.353 1.00 49.12 138 ALA A O 1
ATOM 1082 N N . GLY A 1 139 ? -9.893 -1.038 61.056 1.00 43.91 139 GLY A N 1
ATOM 1083 C CA . GLY A 1 139 ? -9.494 0.061 60.148 1.00 43.91 139 GLY A CA 1
ATOM 1084 C C . GLY A 1 139 ? -9.597 -0.218 58.636 1.00 43.91 139 GLY A C 1
ATOM 1085 O O . GLY A 1 139 ? -9.678 0.713 57.839 1.00 43.91 139 GLY A O 1
ATOM 1086 N N . LEU A 1 140 ? -9.590 -1.488 58.214 1.00 47.03 140 LEU A N 1
ATOM 1087 C CA . LEU A 1 140 ? -9.295 -1.852 56.817 1.00 47.03 140 LEU A CA 1
ATOM 1088 C C . LEU A 1 140 ? -10.508 -1.826 55.864 1.00 47.03 140 LEU A C 1
ATOM 1090 O O . LEU A 1 140 ? -10.334 -1.736 54.652 1.00 47.03 140 LEU A O 1
ATOM 1094 N N . PHE A 1 141 ? -11.740 -1.861 56.380 1.00 49.50 141 PHE A N 1
ATOM 1095 C CA . PHE A 1 141 ? -12.937 -1.870 55.524 1.00 49.50 141 PHE A CA 1
ATOM 1096 C C . PHE A 1 141 ? -13.250 -0.503 54.888 1.00 49.50 141 PHE A C 1
ATOM 1098 O O . PHE A 1 141 ? -13.898 -0.455 53.846 1.00 49.50 141 PHE A O 1
ATOM 1105 N N . LEU A 1 142 ? -12.742 0.604 55.445 1.00 50.97 142 LEU A N 1
ATOM 1106 C CA . LEU A 1 142 ? -12.958 1.948 54.886 1.00 50.97 142 LEU A CA 1
ATOM 1107 C C . LEU A 1 142 ? -12.024 2.283 53.709 1.00 50.97 142 LEU A C 1
ATOM 1109 O O . LEU A 1 142 ? -12.412 3.043 52.825 1.00 50.97 142 LEU A O 1
ATOM 1113 N N . ALA A 1 143 ? -10.827 1.694 53.642 1.00 51.34 143 ALA A N 1
ATOM 1114 C CA . ALA A 1 143 ? -9.871 1.989 52.570 1.00 51.34 143 ALA A CA 1
ATOM 1115 C C . ALA A 1 143 ? -10.256 1.332 51.228 1.00 51.34 143 ALA A C 1
ATOM 1117 O O . ALA A 1 143 ? -10.125 1.956 50.176 1.00 51.34 143 ALA A O 1
ATOM 1118 N N . ILE A 1 144 ? -10.799 0.109 51.259 1.00 54.66 144 ILE A N 1
ATOM 1119 C CA . ILE A 1 144 ? -11.201 -0.624 50.044 1.00 54.66 144 ILE A CA 1
ATOM 1120 C C . ILE A 1 144 ? -12.431 0.029 49.389 1.00 54.66 144 ILE A C 1
ATOM 1122 O O . ILE A 1 144 ? -12.474 0.175 48.167 1.00 54.66 144 ILE A O 1
ATOM 1126 N N . ALA A 1 145 ? -13.397 0.504 50.182 1.00 57.72 145 ALA A N 1
ATOM 1127 C CA . ALA A 1 145 ? -14.594 1.169 49.659 1.00 57.72 145 ALA A CA 1
ATOM 1128 C C . ALA A 1 145 ? -14.269 2.484 48.922 1.00 57.72 145 ALA A C 1
ATOM 1130 O O . ALA A 1 145 ? -14.824 2.750 47.854 1.00 57.72 145 ALA A O 1
ATOM 1131 N N . ALA A 1 146 ? -13.324 3.278 49.439 1.00 59.97 146 ALA A N 1
ATOM 1132 C CA . ALA A 1 146 ? -12.908 4.526 48.801 1.00 59.97 146 ALA A CA 1
ATOM 1133 C C . ALA A 1 146 ? -12.198 4.288 47.454 1.00 59.97 146 ALA A C 1
ATOM 1135 O O . ALA A 1 146 ? -12.446 5.008 46.487 1.00 59.97 146 ALA A O 1
ATOM 1136 N N . SER A 1 147 ? -11.360 3.250 47.350 1.00 61.84 147 SER A N 1
ATOM 1137 C CA . SER A 1 147 ? -10.678 2.911 46.091 1.00 61.84 147 SER A CA 1
ATOM 1138 C C . SER A 1 147 ? -11.643 2.428 45.005 1.00 61.84 147 SER A C 1
ATOM 1140 O O . SER A 1 147 ? -11.478 2.795 43.842 1.00 61.84 147 SER A O 1
ATOM 1142 N N . VAL A 1 148 ? -12.678 1.659 45.366 1.00 72.69 148 VAL A N 1
ATOM 1143 C CA . VAL A 1 148 ? -13.712 1.224 44.411 1.00 72.69 148 VAL A CA 1
ATOM 1144 C C . VAL A 1 148 ? -14.525 2.418 43.908 1.00 72.69 148 VAL A C 1
ATOM 1146 O O . VAL A 1 148 ? -14.749 2.526 42.706 1.00 72.69 148 VAL A O 1
ATOM 1149 N N . ALA A 1 149 ? -14.903 3.356 44.782 1.00 72.12 149 ALA A N 1
ATOM 1150 C CA . ALA A 1 149 ? -15.645 4.550 44.375 1.00 72.12 149 ALA A CA 1
ATOM 1151 C C . ALA A 1 149 ? -14.840 5.446 43.415 1.00 72.12 149 ALA A C 1
ATOM 1153 O O . ALA A 1 149 ? -15.380 5.900 42.409 1.00 72.12 149 ALA A O 1
ATOM 1154 N N . ILE A 1 150 ? -13.540 5.646 43.673 1.00 74.50 150 ILE A N 1
ATOM 1155 C CA . ILE A 1 150 ? -12.657 6.412 42.777 1.00 74.50 150 ILE A CA 1
ATOM 1156 C C . ILE A 1 150 ? -12.485 5.689 41.437 1.00 74.50 150 ILE A C 1
ATOM 1158 O O . ILE A 1 150 ? -12.532 6.333 40.393 1.00 74.50 150 ILE A O 1
ATOM 1162 N N . PHE A 1 151 ? -12.333 4.361 41.440 1.00 74.81 151 PHE A N 1
ATOM 1163 C CA . PHE A 1 151 ? -12.199 3.593 40.202 1.00 74.81 151 PHE A CA 1
ATOM 1164 C C . PHE A 1 151 ? -13.489 3.616 39.374 1.00 74.81 151 PHE A C 1
ATOM 1166 O O . PHE A 1 151 ? -13.421 3.801 38.166 1.00 74.81 151 PHE A O 1
ATOM 1173 N N . VAL A 1 152 ? -14.664 3.502 40.003 1.00 79.00 152 VAL A N 1
ATOM 1174 C CA . VAL A 1 152 ? -15.962 3.611 39.316 1.00 79.00 152 VAL A CA 1
ATOM 1175 C C . VAL A 1 152 ? -16.177 5.027 38.780 1.00 79.00 152 VAL A C 1
ATOM 1177 O O . VAL A 1 152 ? -16.559 5.172 37.623 1.00 79.00 152 VAL A O 1
ATOM 1180 N N . ALA A 1 153 ? -15.870 6.068 39.560 1.00 77.12 153 ALA A N 1
ATOM 1181 C CA . ALA A 1 153 ? -15.973 7.456 39.110 1.00 77.12 153 ALA A CA 1
ATOM 1182 C C . ALA A 1 153 ? -15.017 7.762 37.944 1.00 77.12 153 ALA A C 1
ATOM 1184 O O . ALA A 1 153 ? -15.426 8.378 36.961 1.00 77.12 153 ALA A O 1
ATOM 1185 N N . TRP A 1 154 ? -13.773 7.272 38.007 1.00 82.06 154 TRP A N 1
ATOM 1186 C CA . TRP A 1 154 ? -12.812 7.365 36.906 1.00 82.06 154 TRP A CA 1
ATOM 1187 C C . TRP A 1 154 ? -13.327 6.625 35.669 1.00 82.06 154 TRP A C 1
ATOM 1189 O O . TRP A 1 154 ? -13.312 7.171 34.570 1.00 82.06 154 TRP A O 1
ATOM 1199 N N . HIS A 1 155 ? -13.813 5.391 35.826 1.00 75.81 155 HIS A N 1
ATOM 1200 C CA . HIS A 1 155 ? -14.286 4.583 34.703 1.00 75.81 155 HIS A CA 1
ATOM 1201 C C . HIS A 1 155 ? -15.537 5.187 34.049 1.00 75.81 155 HIS A C 1
ATOM 1203 O O . HIS A 1 155 ? -15.670 5.124 32.831 1.00 75.81 155 HIS A O 1
ATOM 1209 N N . TRP A 1 156 ? -16.427 5.815 34.824 1.00 75.56 156 TRP A N 1
ATOM 1210 C CA . TRP A 1 156 ? -17.574 6.561 34.295 1.00 75.56 156 TRP A CA 1
ATOM 1211 C C . TRP A 1 156 ? -17.151 7.838 33.556 1.00 75.56 156 TRP A C 1
ATOM 1213 O O . TRP A 1 156 ? -17.705 8.135 32.498 1.00 75.56 156 TRP A O 1
ATOM 1223 N N . TYR A 1 157 ? -16.146 8.563 34.059 1.00 85.25 157 TYR A N 1
ATOM 1224 C CA . TYR A 1 157 ? -15.602 9.750 33.392 1.00 85.25 157 TYR A CA 1
ATOM 1225 C C . TYR A 1 157 ? -14.939 9.403 32.046 1.00 85.25 157 TYR A C 1
ATOM 1227 O O . TYR A 1 157 ? -15.228 10.035 31.027 1.00 85.25 157 TYR A O 1
ATOM 1235 N N . GLU A 1 158 ? -14.134 8.337 32.007 1.00 72.81 158 GLU A N 1
ATOM 1236 C CA . GLU A 1 158 ? -13.412 7.935 30.795 1.00 72.81 158 GLU A CA 1
ATOM 1237 C C . GLU A 1 158 ? -14.339 7.318 29.737 1.00 72.81 158 GLU A C 1
ATOM 1239 O O . GLU A 1 158 ? -14.211 7.613 28.547 1.00 72.81 158 GLU A O 1
ATOM 1244 N N . VAL A 1 159 ? -15.340 6.536 30.161 1.00 74.69 159 VAL A N 1
ATOM 1245 C CA . VAL A 1 159 ? -16.387 6.014 29.264 1.00 74.69 159 VAL A CA 1
ATOM 1246 C C . VAL A 1 159 ? -17.234 7.155 28.687 1.00 74.69 159 VAL A C 1
ATOM 1248 O O . VAL A 1 159 ? -17.561 7.127 27.500 1.00 74.69 159 VAL A O 1
ATOM 1251 N N . GLY A 1 160 ? -17.518 8.202 29.469 1.00 80.56 160 GLY A N 1
ATOM 1252 C CA . GLY A 1 160 ? -18.215 9.397 28.986 1.00 80.56 160 GLY A CA 1
ATOM 1253 C C . GLY A 1 160 ? -17.462 10.103 27.854 1.00 80.56 160 GLY A C 1
ATOM 1254 O O . GLY A 1 160 ? -18.046 10.410 26.813 1.00 80.56 160 GLY A O 1
ATOM 1255 N N . LYS A 1 161 ? -16.145 10.280 27.999 1.00 76.62 161 LYS A N 1
ATOM 1256 C CA . LYS A 1 161 ? -15.305 10.938 26.985 1.00 76.62 161 LYS A CA 1
ATOM 1257 C C . LYS A 1 161 ? -15.197 10.123 25.691 1.00 76.62 161 LYS A C 1
ATOM 1259 O O . LYS A 1 161 ? -15.295 10.681 24.599 1.00 76.62 161 LYS A O 1
ATOM 1264 N N . ILE A 1 162 ? -15.064 8.800 25.809 1.00 72.75 162 ILE A N 1
ATOM 1265 C CA . ILE A 1 162 ? -15.052 7.886 24.657 1.00 72.75 162 ILE A CA 1
ATOM 1266 C C . ILE A 1 162 ? -16.407 7.907 23.935 1.00 72.75 162 ILE A C 1
ATOM 1268 O O . ILE A 1 162 ? -16.440 7.943 22.706 1.00 72.75 162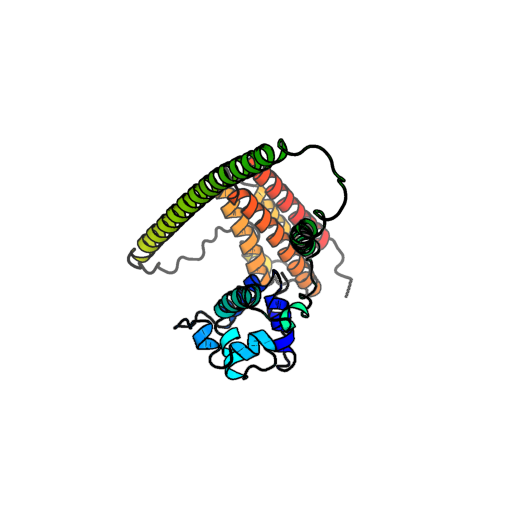 ILE A O 1
ATOM 1272 N N . SER A 1 163 ? -17.521 7.964 24.673 1.00 78.19 163 SER A N 1
ATOM 1273 C CA . SER A 1 163 ? -18.861 8.014 24.074 1.00 78.19 163 SER A CA 1
ATOM 1274 C C . SER A 1 163 ? -19.108 9.286 23.253 1.00 78.19 163 SER A C 1
ATOM 1276 O O . SER A 1 163 ? -19.710 9.208 22.185 1.00 78.19 163 SER A O 1
ATOM 1278 N N . GLN A 1 164 ? -18.580 10.441 23.683 1.00 82.25 164 GLN A N 1
ATOM 1279 C CA . GLN A 1 164 ? -18.680 11.689 22.917 1.00 82.25 164 GLN A CA 1
ATOM 1280 C C . GLN A 1 164 ? -17.883 11.637 21.610 1.00 82.25 164 GLN A C 1
ATOM 1282 O O . GLN A 1 164 ? -18.380 12.086 20.578 1.00 82.25 164 GLN A O 1
ATOM 1287 N N . LEU A 1 165 ? -16.678 11.058 21.630 1.00 77.12 165 LEU A N 1
ATOM 1288 C CA . LEU A 1 165 ? -15.866 10.892 20.420 1.00 77.12 165 LEU A CA 1
ATOM 1289 C C . LEU A 1 165 ? -16.512 9.912 19.433 1.00 77.12 165 LEU A C 1
ATOM 1291 O O . LEU A 1 165 ? -16.544 10.178 18.233 1.00 77.12 165 LEU A O 1
ATOM 1295 N N . LEU A 1 166 ? -17.088 8.815 19.933 1.00 79.88 166 LEU A N 1
ATOM 1296 C CA . LEU A 1 166 ? -17.861 7.875 19.118 1.00 79.88 166 LEU A CA 1
ATOM 1297 C C . LEU A 1 166 ? -19.104 8.535 18.510 1.00 79.88 166 LEU A C 1
ATOM 1299 O O . LEU A 1 166 ? -19.359 8.355 17.324 1.00 79.88 166 LEU A O 1
ATOM 1303 N N . ALA A 1 167 ? -19.837 9.346 19.276 1.00 85.12 167 ALA A N 1
ATOM 1304 C CA . ALA A 1 167 ? -20.995 10.078 18.766 1.00 85.12 167 ALA A CA 1
ATOM 1305 C C . ALA A 1 167 ? -20.614 11.068 17.650 1.00 85.12 167 ALA A C 1
ATOM 1307 O O . ALA A 1 167 ? -21.290 11.121 16.623 1.00 85.12 167 ALA A O 1
ATOM 1308 N N . GLN A 1 168 ? -19.502 11.798 17.802 1.00 85.00 168 GLN A N 1
ATOM 1309 C CA . GLN A 1 168 ? -18.990 12.690 16.754 1.00 85.00 168 GLN A CA 1
ATOM 1310 C C . GLN A 1 168 ? -18.550 11.924 15.500 1.00 85.00 168 GLN A C 1
ATOM 1312 O O . GLN A 1 168 ? -18.857 12.346 14.386 1.00 85.00 168 GLN A O 1
ATOM 1317 N N . ALA A 1 169 ? -17.875 10.783 15.664 1.00 74.69 169 ALA A N 1
ATOM 1318 C CA . ALA A 1 169 ? -17.452 9.948 14.543 1.00 74.69 169 ALA A CA 1
ATOM 1319 C C . ALA A 1 169 ? -18.646 9.359 13.772 1.00 74.69 169 ALA A C 1
ATOM 1321 O O . ALA A 1 169 ? -18.626 9.327 12.542 1.00 74.69 169 ALA A O 1
ATOM 1322 N N . ILE A 1 170 ? -19.705 8.944 14.477 1.00 85.06 170 ILE A N 1
ATOM 1323 C CA . ILE A 1 170 ? -20.943 8.446 13.861 1.00 85.06 170 ILE A CA 1
ATOM 1324 C C . ILE A 1 170 ? -21.623 9.559 13.055 1.00 85.06 170 ILE A C 1
ATOM 1326 O O . ILE A 1 170 ? -21.930 9.342 11.885 1.00 85.06 170 ILE A O 1
ATOM 1330 N N . GLN A 1 171 ? -21.774 10.763 13.622 1.00 88.50 171 GLN A N 1
ATOM 1331 C CA . GLN A 1 171 ? -22.359 11.900 12.897 1.00 88.50 171 GLN A CA 1
ATOM 1332 C C . GLN A 1 171 ? -21.545 12.292 11.659 1.00 88.50 171 GLN A C 1
ATOM 1334 O O . GLN A 1 171 ? -22.115 12.585 10.611 1.00 88.50 171 GLN A O 1
ATOM 1339 N N . HIS A 1 172 ? -20.213 12.273 11.750 1.00 83.50 172 HIS A N 1
ATOM 1340 C CA . HIS A 1 172 ? -19.359 12.561 10.599 1.00 83.50 172 HIS A CA 1
ATOM 1341 C C . HIS A 1 172 ? -19.528 11.518 9.483 1.00 83.50 172 HIS A C 1
ATOM 1343 O O . HIS A 1 172 ? -19.581 11.869 8.305 1.00 83.50 172 HIS A O 1
ATOM 1349 N N . ASN A 1 173 ? -19.667 10.240 9.843 1.00 82.25 173 ASN A N 1
ATOM 1350 C CA . ASN A 1 173 ? -19.870 9.165 8.876 1.00 82.25 173 ASN A CA 1
ATOM 1351 C C . ASN A 1 173 ? -21.264 9.230 8.219 1.00 82.25 173 ASN A C 1
ATOM 1353 O O . ASN A 1 173 ? -21.394 9.005 7.017 1.00 82.25 173 ASN A O 1
ATOM 1357 N N . GLU A 1 174 ? -22.303 9.608 8.970 1.00 87.56 174 GLU A N 1
ATOM 1358 C CA . GLU A 1 174 ? -23.633 9.880 8.405 1.00 87.56 174 GLU A CA 1
ATOM 1359 C C . GLU A 1 174 ? -23.615 11.061 7.430 1.00 87.56 174 GLU A C 1
ATOM 1361 O O . GLU A 1 174 ? -24.205 10.963 6.354 1.00 87.56 174 GLU A O 1
ATOM 1366 N N . GLN A 1 175 ? -22.880 12.132 7.747 1.00 87.88 175 GLN A N 1
ATOM 1367 C CA . GLN A 1 175 ? -22.705 13.269 6.842 1.00 87.88 175 GLN A CA 1
ATOM 1368 C C . GLN A 1 175 ? -22.039 12.841 5.527 1.00 87.88 175 GLN A C 1
ATOM 1370 O O . GLN A 1 175 ? -22.540 13.159 4.452 1.00 87.88 175 GLN A O 1
ATOM 1375 N N . LEU A 1 176 ? -20.959 12.054 5.599 1.00 77.25 176 LEU A N 1
ATOM 1376 C CA . LEU A 1 176 ? -20.288 11.517 4.411 1.00 77.25 176 LEU A CA 1
ATOM 1377 C C . LEU A 1 176 ? -21.210 10.619 3.584 1.00 77.25 176 LEU A C 1
ATOM 1379 O O . LEU A 1 176 ? -21.182 10.668 2.354 1.00 77.25 176 LEU A O 1
ATOM 1383 N N . ARG A 1 177 ? -22.037 9.800 4.241 1.00 86.69 177 ARG A N 1
ATOM 1384 C CA . ARG A 1 177 ? -23.021 8.957 3.559 1.00 86.69 177 ARG A CA 1
ATOM 1385 C C . ARG A 1 177 ? -24.064 9.803 2.831 1.00 86.69 177 ARG A C 1
ATOM 1387 O O . ARG A 1 177 ? -24.351 9.514 1.674 1.00 86.69 177 ARG A O 1
ATOM 1394 N N . HIS A 1 178 ? -24.572 10.854 3.472 1.00 88.69 178 HIS A N 1
ATOM 1395 C CA . HIS A 1 178 ? -25.547 11.760 2.871 1.00 88.69 178 HIS A CA 1
ATOM 1396 C C . HIS A 1 178 ? -24.956 12.526 1.679 1.00 88.69 178 HIS A C 1
ATOM 1398 O O . HIS A 1 178 ? -25.570 12.587 0.616 1.00 88.69 178 HIS A O 1
ATOM 1404 N N . ASP A 1 179 ? -23.725 13.025 1.808 1.00 80.62 179 ASP A N 1
ATOM 1405 C CA . ASP A 1 179 ? -23.013 13.695 0.717 1.00 80.62 179 ASP A CA 1
ATOM 1406 C C . ASP A 1 179 ? -22.785 12.744 -0.472 1.00 80.62 179 ASP A C 1
ATOM 1408 O O . ASP A 1 179 ? -22.943 13.133 -1.631 1.00 80.62 179 ASP A O 1
ATOM 1412 N N . ASN A 1 180 ? -22.477 11.472 -0.208 1.00 79.81 180 ASN A N 1
ATOM 1413 C CA . ASN A 1 180 ? -22.295 10.461 -1.250 1.00 79.81 180 ASN A CA 1
ATOM 1414 C C . ASN A 1 180 ? -23.625 10.078 -1.931 1.00 79.81 180 ASN A C 1
ATOM 1416 O O . ASN A 1 180 ? -23.677 9.930 -3.151 1.00 79.81 180 ASN A O 1
ATOM 1420 N N . GLU A 1 181 ? -24.722 9.993 -1.175 1.00 87.31 181 GLU A N 1
ATOM 1421 C CA . GLU A 1 181 ? -26.071 9.797 -1.724 1.00 87.31 181 GLU A CA 1
ATOM 1422 C C . GLU A 1 181 ? -26.501 10.984 -2.604 1.00 87.31 181 GLU A C 1
ATOM 1424 O O . GLU A 1 181 ? -27.033 10.778 -3.697 1.00 87.31 181 GLU A O 1
ATOM 1429 N N . LEU A 1 182 ? -26.190 12.222 -2.205 1.00 86.62 182 LEU A N 1
ATOM 1430 C CA . LEU A 1 182 ? -26.420 13.419 -3.026 1.00 86.62 182 LEU A CA 1
ATOM 1431 C C . LEU A 1 182 ? -25.592 13.403 -4.322 1.00 86.62 182 LEU A C 1
ATOM 1433 O O . LEU A 1 182 ? -26.074 13.830 -5.375 1.00 86.62 182 LEU A O 1
ATOM 1437 N N . LEU A 1 183 ? -24.362 12.884 -4.274 1.00 75.25 183 LEU A N 1
ATOM 1438 C CA . LEU A 1 183 ? -23.523 12.699 -5.462 1.00 75.25 183 LEU A CA 1
ATOM 1439 C C . LEU A 1 183 ? -24.058 11.600 -6.392 1.00 75.25 183 LEU A C 1
ATOM 1441 O O . LEU A 1 183 ? -23.971 11.755 -7.609 1.00 75.25 183 LEU A O 1
ATOM 1445 N N . GLN A 1 184 ? -24.641 10.528 -5.850 1.00 77.44 184 GLN A N 1
ATOM 1446 C CA . GLN A 1 184 ? -25.252 9.448 -6.636 1.00 77.44 184 GLN A CA 1
ATOM 1447 C C . GLN A 1 184 ? -26.602 9.834 -7.251 1.00 77.44 184 GLN A C 1
ATOM 1449 O O . GLN A 1 184 ? -26.944 9.352 -8.329 1.00 77.44 184 GLN A O 1
ATOM 1454 N N . GLN A 1 185 ? -27.366 10.711 -6.596 1.00 80.50 185 GLN A N 1
ATOM 1455 C CA . GLN A 1 185 ? -28.644 11.215 -7.112 1.00 80.50 185 GLN A CA 1
ATOM 1456 C C . GLN A 1 185 ? -28.483 12.314 -8.163 1.00 80.50 185 GLN A C 1
ATOM 1458 O O . GLN A 1 185 ? -29.451 12.663 -8.846 1.00 80.50 185 GLN A O 1
ATOM 1463 N N . ARG A 1 186 ? -27.272 12.854 -8.341 1.00 64.56 186 ARG A N 1
ATOM 1464 C CA . ARG A 1 186 ? -26.995 13.722 -9.482 1.00 64.56 186 ARG A CA 1
ATOM 1465 C C . ARG A 1 186 ? -27.233 12.909 -10.759 1.00 64.56 186 ARG A C 1
ATOM 1467 O O . ARG A 1 186 ? -26.603 11.864 -10.924 1.00 64.56 186 ARG A O 1
ATOM 1474 N N . PRO A 1 187 ? -28.118 13.357 -11.671 1.00 67.38 187 PRO A N 1
ATOM 1475 C CA . PRO A 1 187 ? -28.331 12.659 -12.928 1.00 67.38 187 PRO A CA 1
ATOM 1476 C C . PRO A 1 187 ? -26.976 12.474 -13.604 1.00 67.38 187 PRO A C 1
ATOM 1478 O O . PRO A 1 187 ? -26.219 13.440 -13.731 1.00 67.38 187 PRO A O 1
ATOM 1481 N N . SER A 1 188 ? -26.665 11.229 -13.977 1.00 48.38 188 SER A N 1
ATOM 1482 C CA . SER A 1 188 ? -25.460 10.878 -14.728 1.00 48.38 188 SER A CA 1
ATOM 1483 C C . SER A 1 188 ? -25.493 11.600 -16.068 1.00 48.38 188 SER A C 1
ATOM 1485 O O . SER A 1 188 ? -25.926 11.068 -17.087 1.00 48.38 188 SER A O 1
ATOM 1487 N N . VAL A 1 189 ? -25.034 12.847 -16.069 1.00 61.59 189 VAL A N 1
ATOM 1488 C CA . VAL A 1 189 ? -24.522 13.491 -17.262 1.00 61.59 189 VAL A CA 1
ATOM 1489 C C . VAL A 1 189 ? -23.278 12.687 -17.579 1.00 61.59 189 VAL A C 1
ATOM 1491 O O . VAL A 1 189 ? -22.258 12.872 -16.922 1.00 61.59 189 VAL A O 1
ATOM 1494 N N . VAL A 1 190 ? -23.396 11.734 -18.508 1.00 52.94 190 VAL A N 1
ATOM 1495 C CA . VAL A 1 190 ? -2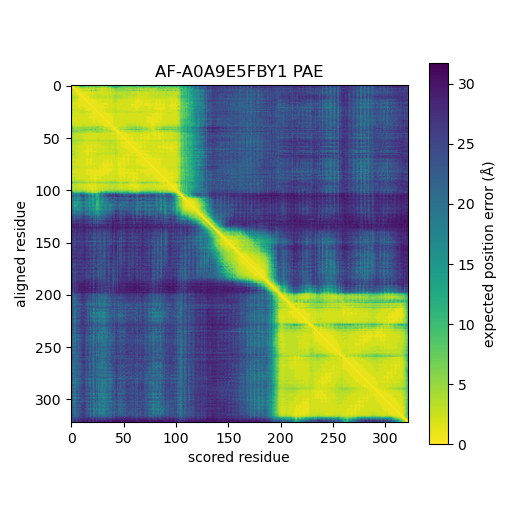2.246 11.060 -19.114 1.00 52.94 190 VAL A CA 1
ATOM 1496 C C . VAL A 1 190 ? -21.306 12.185 -19.525 1.00 52.94 190 VAL A C 1
ATOM 1498 O O . VAL A 1 190 ? -21.660 12.951 -20.428 1.00 52.94 190 VAL A O 1
ATOM 1501 N N . PRO A 1 191 ? -20.168 12.379 -18.835 1.00 49.06 191 PRO A N 1
ATOM 1502 C CA . PRO A 1 191 ? -19.245 13.404 -19.253 1.00 49.06 191 PRO A CA 1
ATOM 1503 C C . PRO A 1 191 ? -18.819 12.980 -20.651 1.00 49.06 191 PRO A C 1
ATOM 1505 O O . PRO A 1 191 ? -18.346 11.855 -20.837 1.00 49.06 191 PRO A O 1
ATOM 1508 N N . ALA A 1 192 ? -19.019 13.852 -21.642 1.00 58.31 192 ALA A N 1
ATOM 1509 C CA . ALA A 1 192 ? -18.286 13.733 -22.895 1.00 58.31 192 ALA A CA 1
ATOM 1510 C C . ALA A 1 192 ? -16.825 13.423 -22.530 1.00 58.31 192 ALA A C 1
ATOM 1512 O O . ALA A 1 192 ? -16.361 14.019 -21.553 1.00 58.31 192 ALA A O 1
ATOM 1513 N N . PRO A 1 193 ? -16.145 12.481 -23.219 1.00 45.03 193 PRO A N 1
ATOM 1514 C CA . PRO A 1 193 ? -14.813 12.021 -22.844 1.00 45.03 193 PRO A CA 1
ATOM 1515 C C . PRO A 1 193 ? -13.955 13.244 -22.575 1.00 45.03 193 PRO A C 1
ATOM 1517 O O . PRO A 1 193 ? -13.609 13.984 -23.495 1.00 45.03 193 PRO A O 1
ATOM 1520 N N . VAL A 1 194 ? -13.725 13.514 -21.290 1.00 45.66 194 VAL A N 1
ATOM 1521 C CA . VAL A 1 194 ? -12.952 14.672 -20.885 1.00 45.66 194 VAL A CA 1
ATOM 1522 C C . VAL A 1 194 ? -11.566 14.332 -21.401 1.00 45.66 194 VAL A C 1
ATOM 1524 O O . VAL A 1 194 ? -11.028 13.301 -20.979 1.00 45.66 194 VAL A O 1
ATOM 1527 N N . PRO A 1 195 ? -11.010 15.093 -22.363 1.00 52.62 195 PRO A N 1
ATOM 1528 C CA . PRO A 1 195 ? -9.638 14.858 -22.769 1.00 52.62 195 PRO A CA 1
ATOM 1529 C C . PRO A 1 195 ? -8.813 14.861 -21.479 1.00 52.62 195 PRO A C 1
ATOM 1531 O O . PRO A 1 195 ? -9.042 15.744 -20.641 1.00 52.62 195 PRO A O 1
ATOM 1534 N N . PRO A 1 196 ? -7.951 13.851 -21.254 1.00 51.50 196 PRO A N 1
ATOM 1535 C CA . PRO A 1 196 ? -7.193 13.759 -20.016 1.00 51.50 196 PRO A CA 1
ATOM 1536 C C . PRO A 1 196 ? -6.548 15.126 -19.792 1.00 51.50 196 PRO A C 1
ATOM 1538 O O . PRO A 1 196 ? -5.932 15.647 -20.727 1.00 51.50 196 PRO A O 1
ATOM 1541 N N . PRO A 1 197 ? -6.774 15.778 -18.638 1.00 47.66 197 PRO A N 1
ATOM 1542 C CA . PRO A 1 197 ? -6.281 17.125 -18.444 1.00 47.66 197 PRO A CA 1
ATOM 1543 C C . PRO A 1 197 ? -4.771 17.102 -18.673 1.00 47.66 197 PRO A C 1
ATOM 1545 O O . PRO A 1 197 ? -4.035 16.468 -17.921 1.00 47.66 197 PRO A O 1
ATOM 1548 N N . ALA A 1 198 ? -4.311 17.814 -19.704 1.00 52.84 198 ALA A N 1
ATOM 1549 C CA . ALA A 1 198 ? -2.901 17.964 -20.076 1.00 52.84 198 ALA A CA 1
ATOM 1550 C C . ALA A 1 198 ? -2.092 18.775 -19.034 1.00 52.84 198 ALA A C 1
ATOM 1552 O O . ALA A 1 198 ? -1.059 19.373 -19.324 1.00 52.84 198 ALA A O 1
ATOM 1553 N N . PHE A 1 199 ? -2.576 18.834 -17.793 1.00 56.69 199 PHE A N 1
ATOM 1554 C CA . PHE A 1 199 ? -2.115 19.710 -16.727 1.00 56.69 199 PHE A CA 1
ATOM 1555 C C . PHE A 1 199 ? -1.781 18.904 -15.470 1.00 56.69 199 PHE A C 1
ATOM 1557 O O . PHE A 1 199 ? -2.236 19.232 -14.381 1.00 56.69 199 PHE A O 1
ATOM 1564 N N . GLY A 1 200 ? -0.989 17.843 -15.614 1.00 70.25 200 GLY A N 1
ATOM 1565 C CA . GLY A 1 200 ? -0.345 17.186 -14.474 1.00 70.25 200 GLY A CA 1
ATOM 1566 C C . GLY A 1 200 ? 0.979 17.867 -14.116 1.00 70.25 200 GLY A C 1
ATOM 1567 O O . GLY A 1 200 ? 1.619 18.461 -14.986 1.00 70.25 200 GLY A O 1
ATOM 1568 N N . TRP A 1 201 ? 1.397 17.799 -12.854 1.00 77.06 201 TRP A N 1
ATOM 1569 C CA . TRP A 1 201 ? 2.734 18.208 -12.406 1.00 77.06 201 TRP A CA 1
ATOM 1570 C C . TRP A 1 201 ? 3.696 17.009 -12.351 1.00 77.06 201 TRP A C 1
ATOM 1572 O O . TRP A 1 201 ? 3.277 15.852 -12.304 1.00 77.06 201 TRP A O 1
ATOM 1582 N N . GLY A 1 202 ? 5.003 17.283 -12.361 1.00 83.88 202 GLY A N 1
ATOM 1583 C CA . GLY A 1 202 ? 6.038 16.259 -12.212 1.00 83.88 202 GLY A CA 1
ATOM 1584 C C . GLY A 1 202 ? 6.014 15.212 -13.327 1.00 83.88 202 GLY A C 1
ATOM 1585 O O . GLY A 1 202 ? 5.950 15.533 -14.515 1.00 83.88 202 GLY A O 1
ATOM 1586 N N . PHE A 1 203 ? 6.060 13.939 -12.941 1.00 87.25 203 PHE A N 1
ATOM 1587 C CA . PHE A 1 203 ? 6.170 12.807 -13.865 1.00 87.25 203 PHE A CA 1
ATOM 1588 C C . PHE A 1 203 ? 4.925 12.546 -14.722 1.00 87.25 203 PHE A C 1
ATOM 1590 O O . PHE A 1 203 ? 4.998 11.774 -15.677 1.00 87.25 203 PHE A O 1
ATOM 1597 N N . ALA A 1 204 ? 3.798 13.207 -14.439 1.00 79.94 204 ALA A N 1
ATOM 1598 C CA . ALA A 1 204 ? 2.618 13.136 -15.296 1.00 79.94 204 ALA A CA 1
ATOM 1599 C C . ALA A 1 204 ? 2.877 13.708 -16.710 1.00 79.94 204 ALA A C 1
ATOM 1601 O O . ALA A 1 204 ? 2.236 13.283 -17.669 1.00 79.94 204 ALA A O 1
ATOM 1602 N N . ARG A 1 205 ? 3.858 14.613 -16.872 1.00 80.50 205 ARG A N 1
ATOM 1603 C CA . ARG A 1 205 ? 4.256 15.214 -18.163 1.00 80.50 205 ARG A CA 1
ATOM 1604 C C . ARG A 1 205 ? 5.360 14.415 -18.857 1.00 80.50 205 ARG A C 1
ATOM 1606 O O . ARG A 1 205 ? 6.503 14.856 -18.955 1.00 80.50 205 ARG A O 1
ATOM 1613 N N . ARG A 1 206 ? 5.032 13.211 -19.320 1.00 78.00 206 ARG A N 1
ATOM 1614 C CA . ARG A 1 206 ? 6.017 12.261 -19.881 1.00 78.00 206 ARG A CA 1
ATOM 1615 C C . ARG A 1 206 ? 6.146 12.260 -21.406 1.00 78.00 206 ARG A C 1
ATOM 1617 O O . ARG A 1 206 ? 6.949 11.495 -21.933 1.00 78.00 206 ARG A O 1
ATOM 1624 N N . GLU A 1 207 ? 5.360 13.079 -22.097 1.00 79.06 207 GLU A N 1
ATOM 1625 C CA . GLU A 1 207 ? 5.236 13.077 -23.564 1.00 79.06 207 GLU A CA 1
ATOM 1626 C C . GLU A 1 207 ? 6.596 13.286 -24.259 1.00 79.06 207 GLU A C 1
ATOM 1628 O O . GLU A 1 207 ? 6.911 12.602 -25.232 1.00 79.06 207 GLU A O 1
ATOM 1633 N N . ASP A 1 208 ? 7.474 14.086 -23.649 1.00 81.38 208 ASP A N 1
ATOM 1634 C CA . ASP A 1 208 ? 8.806 14.407 -24.177 1.00 81.38 208 ASP A CA 1
ATOM 1635 C C . ASP A 1 208 ? 9.873 13.316 -23.946 1.00 81.38 208 ASP A C 1
ATOM 1637 O O . ASP A 1 208 ? 11.000 13.453 -24.418 1.00 81.38 208 ASP A O 1
ATOM 1641 N N . LEU A 1 209 ? 9.601 12.251 -23.179 1.00 88.00 209 LEU A N 1
ATOM 1642 C CA . LEU A 1 209 ? 10.638 11.254 -22.851 1.00 88.00 209 LEU A CA 1
ATOM 1643 C C . LEU A 1 209 ? 10.970 10.329 -24.025 1.00 88.00 209 LEU A C 1
ATOM 1645 O O . LEU A 1 209 ? 12.065 9.767 -24.079 1.00 88.00 209 LEU A O 1
ATOM 1649 N N . THR A 1 210 ? 10.024 10.150 -24.947 1.00 87.00 210 THR A N 1
ATOM 1650 C CA . THR A 1 210 ? 10.171 9.244 -26.095 1.00 87.00 210 THR A CA 1
ATOM 1651 C C . THR A 1 210 ? 11.067 9.822 -27.187 1.00 87.00 210 THR A C 1
ATOM 1653 O O . THR A 1 210 ? 11.744 9.062 -27.872 1.00 87.00 210 THR A O 1
ATOM 1656 N N . SER A 1 211 ? 11.135 11.151 -27.302 1.00 89.75 211 SER A N 1
ATOM 1657 C CA . SER A 1 211 ? 11.972 11.858 -28.277 1.00 89.75 211 SER A CA 1
ATOM 1658 C C . SER A 1 211 ? 13.429 12.029 -27.842 1.00 89.75 211 SER A C 1
ATOM 1660 O O . SER A 1 211 ? 14.241 12.525 -28.616 1.00 89.75 211 SER A O 1
ATOM 1662 N N . LEU A 1 212 ? 13.773 11.682 -26.598 1.00 92.38 2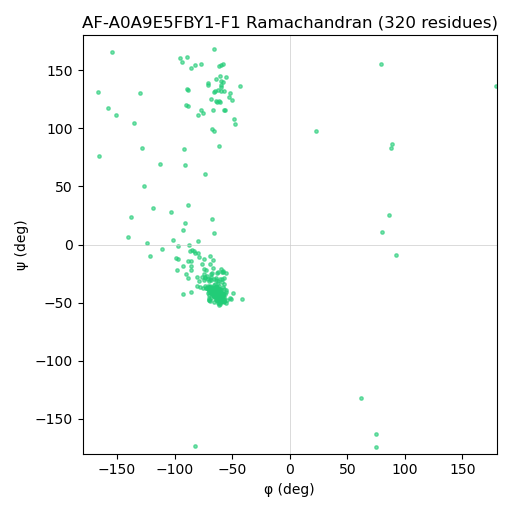12 LEU A N 1
ATOM 1663 C CA . LEU A 1 212 ? 15.130 11.831 -26.074 1.00 92.38 212 LEU A CA 1
ATOM 1664 C C . LEU A 1 212 ? 15.963 10.577 -26.355 1.00 92.38 212 LEU A C 1
ATOM 1666 O O . LEU A 1 212 ? 15.541 9.454 -26.074 1.00 92.38 212 LEU A O 1
ATOM 1670 N N . GLU A 1 213 ? 17.185 10.767 -26.845 1.00 94.00 213 GLU A N 1
ATOM 1671 C CA . GLU A 1 213 ? 18.138 9.676 -27.045 1.00 94.00 213 GLU A CA 1
ATOM 1672 C C . GLU A 1 213 ? 18.973 9.424 -25.782 1.00 94.00 213 GLU A C 1
ATOM 1674 O O . GLU A 1 213 ? 19.508 10.344 -25.164 1.00 94.00 213 GLU A O 1
ATOM 1679 N N . GLY A 1 214 ? 19.091 8.149 -25.400 1.00 93.62 214 GLY A N 1
ATOM 1680 C CA . GLY A 1 214 ? 19.885 7.710 -24.249 1.00 93.62 214 GLY A CA 1
ATOM 1681 C C . GLY A 1 214 ? 19.222 7.895 -22.875 1.00 93.62 214 GLY A C 1
ATOM 1682 O O . GLY A 1 214 ? 18.348 8.736 -22.659 1.00 93.62 214 GLY A O 1
ATOM 1683 N N . ASP A 1 215 ? 19.652 7.075 -21.916 1.00 94.88 215 ASP A N 1
ATOM 1684 C CA . ASP A 1 215 ? 19.095 7.059 -20.556 1.00 94.88 215 ASP A CA 1
ATOM 1685 C C . ASP A 1 215 ? 19.446 8.327 -19.770 1.00 94.88 215 ASP A C 1
ATOM 1687 O O . ASP A 1 215 ? 18.612 8.851 -19.034 1.00 94.88 215 ASP A O 1
ATOM 1691 N N . ALA A 1 216 ? 20.654 8.864 -19.966 1.00 95.25 216 ALA A N 1
ATOM 1692 C CA . ALA A 1 216 ? 21.113 10.073 -19.287 1.00 95.25 216 ALA A CA 1
ATOM 1693 C C . ALA A 1 216 ? 20.222 11.287 -19.599 1.00 95.25 216 ALA A C 1
ATOM 1695 O O . ALA A 1 216 ? 19.842 12.026 -18.688 1.00 95.25 216 ALA A O 1
ATOM 1696 N N . ALA A 1 217 ? 19.828 11.471 -20.866 1.00 95.25 217 ALA A N 1
ATOM 1697 C CA . ALA A 1 217 ? 18.939 12.559 -21.269 1.00 95.25 217 ALA A CA 1
ATOM 1698 C C . ALA A 1 217 ? 17.536 12.402 -20.658 1.00 95.25 217 ALA A C 1
ATOM 1700 O O . ALA A 1 217 ? 16.977 13.366 -20.132 1.00 95.25 217 ALA A O 1
ATOM 1701 N N . LYS A 1 218 ? 16.993 11.178 -20.648 1.00 95.06 218 LYS A N 1
ATOM 1702 C CA . LYS A 1 218 ? 15.681 10.866 -20.054 1.00 95.06 218 LYS A CA 1
ATOM 1703 C C . LYS A 1 218 ? 15.660 11.087 -18.544 1.00 95.06 218 LYS A C 1
ATOM 1705 O O . LYS A 1 218 ? 14.752 11.741 -18.038 1.00 95.06 218 LYS A O 1
ATOM 1710 N N . LEU A 1 219 ? 16.671 10.598 -17.826 1.00 95.44 219 LEU A N 1
ATOM 1711 C CA . LEU A 1 219 ? 16.805 10.800 -16.379 1.00 95.44 219 LEU A CA 1
ATOM 1712 C C . LEU A 1 219 ? 17.006 12.282 -16.031 1.00 95.44 219 LEU A C 1
ATOM 1714 O O . LEU A 1 219 ? 16.408 12.776 -15.078 1.00 95.44 219 LEU A O 1
ATOM 1718 N N . THR A 1 220 ? 17.761 13.023 -16.847 1.00 96.00 220 THR A N 1
ATOM 1719 C CA . THR A 1 220 ? 17.914 14.480 -16.693 1.00 96.00 220 THR A CA 1
ATOM 1720 C C . THR A 1 220 ? 16.589 15.212 -16.918 1.00 96.00 220 THR A C 1
ATOM 1722 O O . THR A 1 220 ? 16.246 16.119 -16.159 1.00 96.00 220 THR A O 1
ATOM 1725 N N . LYS A 1 221 ? 15.793 14.802 -17.913 1.00 95.00 221 LYS A N 1
ATOM 1726 C CA . LYS A 1 221 ? 14.449 15.358 -18.128 1.00 95.00 221 LYS A CA 1
ATOM 1727 C C . LYS A 1 221 ? 13.527 15.069 -16.943 1.00 95.00 221 LYS A C 1
ATOM 1729 O O . LYS A 1 221 ? 12.851 15.985 -16.483 1.00 95.00 221 LYS A O 1
ATOM 1734 N N . LEU A 1 222 ? 13.529 13.841 -16.420 1.00 94.38 222 LEU A N 1
ATOM 1735 C CA . LEU A 1 222 ? 12.767 13.473 -15.220 1.00 94.38 222 LEU A CA 1
ATOM 1736 C C . LEU A 1 222 ? 13.193 14.306 -14.001 1.00 94.38 222 LEU A C 1
ATOM 1738 O O . LEU A 1 222 ? 12.334 14.799 -13.276 1.00 94.38 222 LEU A O 1
ATOM 1742 N N . SER A 1 223 ? 14.495 14.539 -13.814 1.00 95.31 223 SER A N 1
ATOM 1743 C CA . SER A 1 223 ? 15.013 15.445 -12.778 1.00 95.31 223 SER A CA 1
ATOM 1744 C C . SER A 1 223 ? 14.437 16.859 -12.925 1.00 95.31 223 SER A C 1
ATOM 1746 O O . SER A 1 223 ? 13.913 17.430 -11.967 1.00 95.31 223 SER A O 1
ATOM 1748 N N . GLY A 1 224 ? 14.433 17.396 -14.149 1.00 94.38 224 GLY A N 1
ATOM 1749 C CA . GLY A 1 224 ? 13.821 18.689 -14.451 1.00 94.38 224 GLY A CA 1
ATOM 1750 C C . GLY A 1 224 ? 12.328 18.740 -14.115 1.00 94.38 224 GLY A C 1
ATOM 1751 O O . GLY A 1 224 ? 11.874 19.722 -13.531 1.00 94.38 224 GLY A O 1
ATOM 1752 N N . LEU A 1 225 ? 11.580 17.672 -14.420 1.00 92.88 225 LEU A N 1
ATOM 1753 C CA . LEU A 1 225 ? 10.163 17.537 -14.058 1.00 92.88 225 LEU A CA 1
ATOM 1754 C C . LEU A 1 225 ? 9.951 17.519 -12.540 1.00 92.88 225 LEU A C 1
ATOM 1756 O O . LEU A 1 225 ? 9.020 18.160 -12.054 1.00 92.88 225 LEU A O 1
ATOM 1760 N N . ALA A 1 226 ? 10.821 16.842 -11.786 1.00 92.75 226 ALA A N 1
ATOM 1761 C CA . ALA A 1 226 ? 10.760 16.851 -10.327 1.00 92.75 226 ALA A CA 1
ATOM 1762 C C . ALA A 1 226 ? 10.968 18.269 -9.766 1.00 92.75 226 ALA A C 1
ATOM 1764 O O . ALA A 1 226 ? 10.216 18.677 -8.882 1.00 92.75 226 ALA A O 1
ATOM 1765 N N . LEU A 1 227 ? 11.907 19.045 -10.326 1.00 92.62 227 LEU A N 1
ATOM 1766 C CA . LEU A 1 227 ? 12.167 20.437 -9.930 1.00 92.62 227 LEU A CA 1
ATOM 1767 C C . LEU A 1 227 ? 11.087 21.426 -10.381 1.00 92.62 227 LEU A C 1
ATOM 1769 O O . LEU A 1 227 ? 10.965 22.497 -9.784 1.00 92.62 227 LEU A O 1
ATOM 1773 N N . GLU A 1 228 ? 10.282 21.105 -11.405 1.00 87.50 228 GLU A N 1
ATOM 1774 C CA . GLU A 1 228 ? 9.173 21.980 -11.815 1.00 87.50 228 GLU A CA 1
ATOM 1775 C C . GLU A 1 228 ? 8.204 22.249 -10.667 1.00 87.50 228 GLU A C 1
ATOM 1777 O O . GLU A 1 228 ? 7.643 23.342 -10.600 1.00 87.50 228 GLU A O 1
ATOM 1782 N N . TRP A 1 229 ? 8.087 21.304 -9.732 1.00 78.19 229 TRP A N 1
ATOM 1783 C CA . TRP A 1 229 ? 7.393 21.473 -8.459 1.00 78.19 229 TRP A CA 1
ATOM 1784 C C . TRP A 1 229 ? 7.671 22.832 -7.794 1.00 78.19 229 TRP A C 1
ATOM 1786 O O . TRP A 1 229 ? 6.739 23.536 -7.401 1.00 78.19 229 TRP A O 1
ATOM 1796 N N . GLY A 1 230 ? 8.946 23.236 -7.736 1.00 74.44 230 GLY A N 1
ATOM 1797 C CA . GLY A 1 230 ? 9.393 24.467 -7.085 1.00 74.44 230 GLY A CA 1
ATOM 1798 C C . GLY A 1 230 ? 9.073 25.756 -7.849 1.00 74.44 230 GLY A C 1
ATOM 1799 O O . GLY A 1 230 ? 9.176 26.837 -7.273 1.00 74.44 230 GLY A O 1
ATOM 1800 N N . LYS A 1 231 ? 8.653 25.685 -9.123 1.00 84.75 231 LYS A N 1
ATOM 1801 C CA . LYS A 1 231 ? 8.402 26.878 -9.959 1.00 84.75 231 LYS A CA 1
ATOM 1802 C C . LYS A 1 231 ? 7.130 27.635 -9.576 1.00 84.75 231 LYS A C 1
ATOM 1804 O O . LYS A 1 231 ? 7.042 28.838 -9.802 1.00 84.75 231 LYS A O 1
ATOM 1809 N N . LYS A 1 232 ? 6.129 26.951 -9.021 1.00 86.56 232 LYS A N 1
ATOM 1810 C CA . LYS A 1 232 ? 4.889 27.576 -8.543 1.00 86.56 232 LYS A CA 1
ATOM 1811 C C . LYS A 1 232 ? 4.571 26.991 -7.185 1.00 86.56 232 LYS A C 1
ATOM 1813 O O . LYS A 1 232 ? 4.085 25.875 -7.144 1.00 86.56 232 LYS A O 1
ATOM 1818 N N . GLN A 1 233 ? 4.790 27.699 -6.088 1.00 88.94 233 GLN A N 1
ATOM 1819 C CA . GLN A 1 233 ? 4.485 27.131 -4.772 1.00 88.94 233 GLN A CA 1
ATOM 1820 C C . GLN A 1 233 ? 2.962 27.019 -4.556 1.00 88.94 233 GLN A C 1
ATOM 1822 O O . GLN A 1 233 ? 2.233 27.939 -4.950 1.00 88.94 233 GLN A O 1
ATOM 1827 N N . PRO A 1 234 ? 2.457 25.901 -3.998 1.00 93.44 234 PRO A N 1
ATOM 1828 C CA . PRO A 1 234 ? 1.075 25.829 -3.533 1.00 93.44 234 PRO A CA 1
ATOM 1829 C C . PRO A 1 234 ? 0.843 26.884 -2.446 1.00 93.44 234 PRO A C 1
ATOM 1831 O O . PRO A 1 234 ? 1.753 27.190 -1.678 1.00 93.44 234 PRO A O 1
ATOM 1834 N N . GLN A 1 235 ? -0.357 27.459 -2.405 1.00 95.38 235 GLN A N 1
ATOM 1835 C CA . GLN A 1 235 ? -0.684 28.560 -1.486 1.00 95.38 235 GLN A CA 1
ATOM 1836 C C . GLN A 1 235 ? -1.435 28.101 -0.230 1.00 95.38 235 GLN A C 1
ATOM 1838 O O . GLN A 1 235 ? -1.622 28.875 0.703 1.00 95.38 235 GLN A O 1
ATOM 1843 N N . ASN A 1 236 ? -1.904 26.853 -0.215 1.00 95.44 236 ASN A N 1
ATOM 1844 C CA . ASN A 1 236 ? -2.708 26.286 0.862 1.00 95.44 236 ASN A CA 1
ATOM 1845 C C . ASN A 1 236 ? -2.558 24.748 0.915 1.00 95.44 236 ASN A C 1
ATOM 1847 O O . ASN A 1 236 ? -2.074 24.148 -0.054 1.00 95.44 236 ASN A O 1
ATOM 1851 N N . PRO A 1 237 ? -2.988 24.094 2.016 1.00 95.62 237 PRO A N 1
ATOM 1852 C CA . PRO A 1 237 ? -2.884 22.641 2.183 1.00 95.62 237 PRO A CA 1
ATOM 1853 C C . PRO A 1 237 ? -3.531 21.824 1.060 1.00 95.62 237 PRO A C 1
ATOM 1855 O O . PRO A 1 237 ? -2.964 20.827 0.625 1.00 95.62 237 PRO A O 1
ATOM 1858 N N . SER A 1 238 ? -4.685 22.263 0.548 1.00 93.19 238 SER A N 1
ATOM 1859 C CA . SER A 1 238 ? -5.417 21.553 -0.510 1.00 93.19 238 SER A CA 1
ATOM 1860 C C . SER A 1 238 ? -4.639 21.534 -1.829 1.00 93.19 238 SER A C 1
ATOM 1862 O O . SER A 1 238 ? -4.494 20.489 -2.465 1.00 93.19 238 SER A O 1
ATOM 1864 N N . GLU A 1 239 ? -4.047 22.668 -2.218 1.00 93.75 239 GLU A N 1
ATOM 1865 C CA . GLU A 1 239 ? -3.173 22.738 -3.391 1.00 93.75 239 GLU A CA 1
ATOM 1866 C C . GLU A 1 239 ? -1.916 21.878 -3.243 1.00 93.75 239 GLU A C 1
ATOM 1868 O O . GLU A 1 239 ? -1.473 21.273 -4.222 1.00 93.75 239 GLU A O 1
ATOM 1873 N N . LEU A 1 240 ? -1.335 21.822 -2.041 1.00 95.12 240 LEU A N 1
ATOM 1874 C CA . LEU A 1 240 ? -0.176 20.978 -1.760 1.00 95.12 240 LEU A CA 1
ATOM 1875 C C . LEU A 1 240 ? -0.541 19.492 -1.863 1.00 95.12 240 LEU A C 1
ATOM 1877 O O . LEU A 1 240 ? 0.121 18.759 -2.598 1.00 95.12 240 LEU A O 1
ATOM 1881 N N . ALA A 1 241 ? -1.629 19.069 -1.214 1.00 95.00 241 ALA A N 1
ATOM 1882 C CA . ALA A 1 241 ? -2.124 17.697 -1.270 1.00 95.00 241 ALA A CA 1
ATOM 1883 C C . ALA A 1 241 ? -2.441 17.263 -2.709 1.00 95.00 241 ALA A C 1
ATOM 1885 O O . ALA A 1 241 ? -1.992 16.206 -3.156 1.00 95.00 241 ALA A O 1
ATOM 1886 N N . LYS A 1 242 ? -3.130 18.115 -3.480 1.00 92.25 242 LYS A N 1
ATOM 1887 C CA . LYS A 1 242 ? -3.415 17.858 -4.898 1.00 92.25 242 LYS A CA 1
ATOM 1888 C C . LYS A 1 242 ? -2.141 17.568 -5.691 1.00 92.25 242 LYS A C 1
ATOM 1890 O O . LYS A 1 242 ? -2.086 16.593 -6.435 1.00 92.25 242 LYS A O 1
ATOM 1895 N N . ARG A 1 243 ? -1.105 18.391 -5.531 1.00 92.25 243 ARG A N 1
ATOM 1896 C CA . ARG A 1 243 ? 0.143 18.215 -6.282 1.00 92.25 243 ARG A CA 1
ATOM 1897 C C . ARG A 1 243 ? 0.925 16.988 -5.826 1.00 92.25 243 ARG A C 1
ATOM 1899 O O . ARG A 1 243 ? 1.492 16.296 -6.666 1.00 92.25 243 ARG A O 1
ATOM 1906 N N . LEU A 1 244 ? 0.955 16.702 -4.522 1.00 93.38 244 LEU A N 1
ATOM 1907 C CA . LEU A 1 244 ? 1.562 15.479 -3.986 1.00 93.38 244 LEU A CA 1
ATOM 1908 C C . LEU A 1 244 ? 0.896 14.237 -4.604 1.00 93.38 244 LEU A C 1
ATOM 1910 O O . LEU A 1 244 ? 1.588 13.335 -5.081 1.00 93.38 244 LEU A O 1
ATOM 1914 N N . LEU A 1 245 ? -0.438 14.228 -4.697 1.00 92.69 245 LEU A N 1
ATOM 1915 C CA . LEU A 1 245 ? -1.190 13.168 -5.373 1.00 92.69 245 LEU A CA 1
ATOM 1916 C C . LEU A 1 245 ? -0.835 13.053 -6.861 1.00 92.69 245 LEU A C 1
ATOM 1918 O O . LEU A 1 245 ? -0.608 11.943 -7.340 1.00 92.69 245 LEU A O 1
ATOM 1922 N N . GLU A 1 246 ? -0.737 14.167 -7.587 1.00 90.69 246 GLU A N 1
ATOM 1923 C CA . GLU A 1 246 ? -0.326 14.170 -9.000 1.00 90.69 246 GLU A CA 1
ATOM 1924 C C . GLU A 1 246 ? 1.100 13.623 -9.187 1.00 90.69 246 GLU A C 1
ATOM 1926 O O . GLU A 1 246 ? 1.346 12.837 -10.104 1.00 90.69 246 GLU A O 1
ATOM 1931 N N . PHE A 1 247 ? 2.035 13.961 -8.290 1.00 91.44 247 PHE A N 1
ATOM 1932 C CA . PHE A 1 247 ? 3.397 13.421 -8.318 1.00 91.44 247 PHE A CA 1
ATOM 1933 C C . PHE A 1 247 ? 3.390 11.899 -8.105 1.00 91.44 247 PHE A C 1
ATOM 1935 O O . PHE A 1 247 ? 3.986 11.155 -8.889 1.00 91.44 247 PHE A O 1
ATOM 1942 N N . ARG A 1 248 ? 2.655 11.415 -7.094 1.00 92.88 248 ARG A N 1
ATOM 1943 C CA . ARG A 1 248 ? 2.479 9.980 -6.806 1.00 92.88 248 ARG A CA 1
ATOM 1944 C C . ARG A 1 248 ? 1.847 9.226 -7.980 1.00 92.88 248 ARG A C 1
ATOM 1946 O O . ARG A 1 248 ? 2.289 8.129 -8.336 1.00 92.88 248 ARG A O 1
ATOM 1953 N N . GLN A 1 249 ? 0.820 9.807 -8.598 1.00 90.12 249 GLN A N 1
ATOM 1954 C CA . GLN A 1 249 ? 0.193 9.259 -9.802 1.00 90.12 249 GLN A CA 1
ATOM 1955 C C . GLN A 1 249 ? 1.186 9.203 -10.965 1.00 90.12 249 GLN A C 1
ATOM 1957 O O . GLN A 1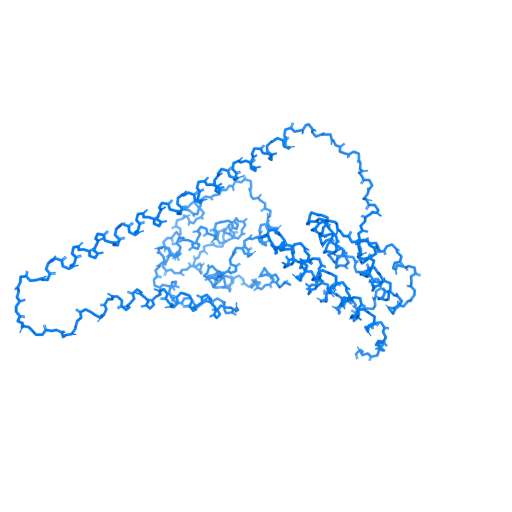 249 ? 1.212 8.213 -11.694 1.00 90.12 249 GLN A O 1
ATOM 1962 N N . GLY A 1 250 ? 2.050 10.211 -11.100 1.00 90.25 250 GLY A N 1
ATOM 1963 C CA . GLY A 1 250 ? 3.155 10.218 -12.052 1.00 90.25 250 GLY A CA 1
ATOM 1964 C C . GLY A 1 250 ? 4.103 9.026 -11.870 1.00 90.25 250 GLY A C 1
ATOM 1965 O O . GLY A 1 250 ? 4.363 8.315 -12.841 1.00 90.25 250 GLY A O 1
ATOM 1966 N N . CYS A 1 251 ? 4.542 8.737 -10.637 1.00 90.88 251 CYS A N 1
ATOM 1967 C CA . CYS A 1 251 ? 5.323 7.528 -10.329 1.00 90.88 251 CYS A CA 1
ATOM 1968 C C . CYS A 1 251 ? 4.574 6.251 -10.741 1.00 90.88 251 CYS A C 1
ATOM 1970 O O . CYS A 1 251 ? 5.118 5.416 -11.457 1.00 90.88 251 CYS A O 1
ATOM 1972 N N . SER A 1 252 ? 3.303 6.123 -10.352 1.00 87.94 252 SER A N 1
ATOM 1973 C CA . SER A 1 252 ? 2.481 4.940 -10.663 1.00 87.94 252 SER A CA 1
ATOM 1974 C C . SER A 1 252 ? 2.312 4.734 -12.173 1.00 87.94 252 SER A C 1
ATOM 1976 O O . SER A 1 252 ? 2.436 3.623 -12.684 1.00 87.94 252 SER A O 1
ATOM 1978 N N . SER A 1 253 ? 2.085 5.819 -12.912 1.00 87.12 253 SER A N 1
ATOM 1979 C CA . SER A 1 253 ? 1.936 5.794 -14.366 1.00 87.12 253 SER A CA 1
ATOM 1980 C C . SER A 1 253 ? 3.226 5.372 -15.071 1.00 87.12 253 SER A C 1
ATOM 1982 O O . SER A 1 253 ? 3.162 4.635 -16.061 1.00 87.12 253 SER A O 1
ATOM 1984 N N . LEU A 1 254 ? 4.388 5.804 -14.563 1.00 87.56 254 LEU A N 1
ATOM 1985 C CA . LEU A 1 254 ? 5.696 5.364 -15.051 1.00 87.56 254 LEU A CA 1
ATOM 1986 C C . LEU A 1 254 ? 6.015 3.918 -14.657 1.00 87.56 254 LEU A C 1
ATOM 1988 O O . LEU A 1 254 ? 6.734 3.259 -15.388 1.00 87.56 254 LEU A O 1
ATOM 1992 N N . LEU A 1 255 ? 5.481 3.388 -13.558 1.00 86.38 255 LEU A N 1
ATOM 1993 C CA . LEU A 1 255 ? 5.621 1.960 -13.248 1.00 86.38 255 LEU A CA 1
ATOM 1994 C C . LEU A 1 255 ? 4.799 1.088 -14.207 1.00 86.38 255 LEU A C 1
ATOM 1996 O O . LEU A 1 255 ? 5.279 0.056 -14.666 1.00 86.38 255 LEU A O 1
ATOM 2000 N N . LEU A 1 256 ? 3.578 1.520 -14.536 1.00 86.06 256 LEU A N 1
ATOM 2001 C CA . LEU A 1 256 ? 2.687 0.796 -15.450 1.00 86.06 256 LEU A CA 1
ATOM 2002 C C . LEU A 1 256 ? 3.124 0.898 -16.915 1.00 86.06 256 LEU A C 1
ATOM 2004 O O . LEU A 1 256 ? 2.959 -0.047 -17.677 1.00 86.06 256 LEU A O 1
ATOM 2008 N N . ASN A 1 257 ? 3.666 2.049 -17.315 1.00 86.44 257 ASN A N 1
ATOM 2009 C CA . ASN A 1 257 ? 4.204 2.276 -18.653 1.00 86.44 257 ASN A CA 1
ATOM 2010 C C . ASN A 1 257 ? 5.624 2.844 -18.510 1.00 86.44 257 ASN A C 1
ATOM 2012 O O . ASN A 1 257 ? 5.791 4.074 -18.515 1.00 86.44 257 ASN A O 1
ATOM 2016 N N . PRO A 1 258 ? 6.630 1.969 -18.322 1.00 86.12 258 PRO A N 1
ATOM 2017 C CA . PRO A 1 258 ? 8.000 2.385 -18.068 1.00 86.12 258 PRO A CA 1
ATOM 2018 C C . PRO A 1 258 ? 8.542 3.262 -19.192 1.00 86.12 258 PRO A C 1
ATOM 2020 O O . PRO A 1 258 ? 8.298 2.984 -20.371 1.00 86.12 258 PRO A O 1
ATOM 2023 N N . PRO A 1 259 ? 9.298 4.323 -18.852 1.00 84.56 259 PRO A N 1
ATOM 2024 C CA . PRO A 1 259 ? 9.991 5.101 -19.862 1.00 84.56 259 PRO A CA 1
ATOM 2025 C C . PRO A 1 259 ? 10.968 4.187 -20.622 1.00 84.56 259 PRO A C 1
ATOM 2027 O O . PRO A 1 259 ? 11.431 3.183 -20.063 1.00 84.56 259 PRO A O 1
ATOM 2030 N N . PRO A 1 260 ? 11.317 4.521 -21.878 1.00 88.88 260 PRO A N 1
ATOM 2031 C CA . PRO A 1 260 ? 12.210 3.716 -22.712 1.00 88.88 260 PRO A CA 1
ATOM 2032 C C . PRO A 1 260 ? 13.674 3.835 -22.244 1.00 88.88 260 PRO A C 1
ATOM 2034 O O . PRO A 1 260 ? 14.532 4.340 -22.966 1.00 88.88 260 PRO A O 1
ATOM 2037 N N . LEU A 1 261 ? 13.935 3.429 -21.004 1.00 92.44 261 LEU A N 1
ATOM 2038 C CA . LEU A 1 261 ? 15.240 3.275 -20.375 1.00 92.44 261 LEU A CA 1
ATOM 2039 C C . LEU A 1 261 ? 15.776 1.857 -20.614 1.00 92.44 261 LEU A C 1
ATOM 2041 O O . LEU A 1 261 ? 15.003 0.931 -20.875 1.00 92.44 261 LEU A O 1
ATOM 2045 N N . THR A 1 262 ? 17.082 1.647 -20.458 1.00 92.94 262 THR A N 1
ATOM 2046 C CA . THR A 1 262 ? 17.643 0.288 -20.394 1.00 92.94 262 THR A CA 1
ATOM 2047 C C . THR A 1 262 ? 17.079 -0.495 -19.200 1.00 92.94 262 THR A C 1
ATOM 2049 O O . THR A 1 262 ? 16.711 0.085 -18.178 1.00 92.94 262 THR A O 1
ATOM 2052 N N . LYS A 1 263 ? 17.035 -1.834 -19.287 1.00 92.31 263 LYS A N 1
ATOM 2053 C CA . LYS A 1 263 ? 16.481 -2.691 -18.214 1.00 92.31 263 LYS A CA 1
ATOM 2054 C C . LYS A 1 263 ? 17.083 -2.411 -16.824 1.00 92.31 263 LYS A C 1
ATOM 2056 O O . LYS A 1 263 ? 16.302 -2.265 -15.885 1.00 92.31 263 LYS A O 1
ATOM 2061 N N . PRO A 1 264 ? 18.416 -2.271 -16.651 1.00 91.81 264 PRO A N 1
ATOM 2062 C CA . PRO A 1 264 ? 18.985 -1.951 -15.339 1.00 91.81 264 PRO A CA 1
ATOM 2063 C C . PRO A 1 264 ? 18.503 -0.601 -14.793 1.00 91.81 264 PRO A C 1
ATOM 2065 O O . PRO A 1 264 ? 18.283 -0.454 -13.591 1.00 91.81 264 PRO A O 1
ATOM 2068 N N . GLN A 1 265 ? 18.306 0.388 -15.670 1.00 93.38 265 GLN A N 1
ATOM 2069 C CA . GLN A 1 265 ? 17.767 1.689 -15.282 1.00 93.38 265 GLN A CA 1
ATOM 2070 C C . GLN A 1 265 ? 16.275 1.623 -14.961 1.00 93.38 265 GLN A C 1
ATOM 2072 O O . GLN A 1 265 ? 15.852 2.256 -14.000 1.00 93.38 265 GLN A O 1
ATOM 2077 N N . GLN A 1 266 ? 15.489 0.821 -15.686 1.00 92.94 266 GLN A N 1
ATOM 2078 C CA . GLN A 1 266 ? 14.077 0.589 -15.363 1.00 92.94 266 GLN A CA 1
ATOM 2079 C C . GLN A 1 266 ? 13.906 -0.039 -13.975 1.00 92.94 266 GLN A C 1
ATOM 2081 O O . GLN A 1 266 ? 13.097 0.450 -13.194 1.00 92.94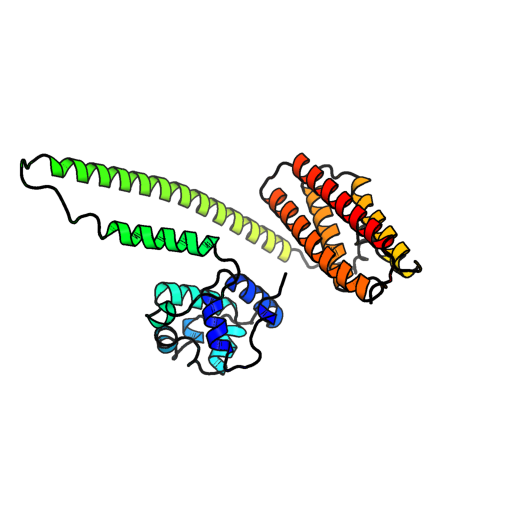 266 GLN A O 1
ATOM 2086 N N . VAL A 1 267 ? 14.691 -1.072 -13.640 1.00 90.44 267 VAL A N 1
ATOM 2087 C CA . VAL A 1 267 ? 14.632 -1.737 -12.323 1.00 90.44 267 VAL A CA 1
ATOM 2088 C C . VAL A 1 267 ? 14.989 -0.764 -11.200 1.00 90.44 267 VAL A C 1
ATOM 2090 O O . VAL A 1 267 ? 14.251 -0.647 -10.223 1.00 90.44 267 VAL A O 1
ATOM 2093 N N . TRP A 1 268 ? 16.092 -0.027 -11.357 1.00 94.56 268 TRP A N 1
ATOM 2094 C CA . TRP A 1 268 ? 16.501 0.989 -10.387 1.00 94.56 268 TRP A CA 1
ATOM 2095 C C . TRP A 1 268 ? 15.432 2.077 -10.218 1.00 94.56 268 TRP A C 1
ATOM 2097 O O . TRP A 1 268 ? 15.060 2.417 -9.095 1.00 94.56 268 TRP A O 1
ATOM 2107 N N . PHE A 1 269 ? 14.909 2.594 -11.331 1.00 94.31 269 PHE A N 1
ATOM 2108 C CA . PHE A 1 269 ? 13.911 3.658 -11.326 1.00 94.31 269 PHE A CA 1
ATOM 2109 C C . PHE A 1 269 ? 12.598 3.196 -10.687 1.00 94.31 269 PHE A C 1
ATOM 2111 O O . PHE A 1 269 ? 11.987 3.950 -9.932 1.00 94.31 269 PHE A O 1
ATOM 2118 N N . ALA A 1 270 ? 12.184 1.951 -10.939 1.00 91.12 270 ALA A N 1
ATOM 2119 C CA . ALA A 1 270 ? 10.980 1.381 -10.354 1.00 91.12 270 ALA A CA 1
ATOM 2120 C C . ALA A 1 270 ? 11.079 1.266 -8.826 1.00 91.12 270 ALA A C 1
ATOM 2122 O O . ALA A 1 270 ? 10.153 1.670 -8.122 1.00 91.12 270 ALA A O 1
ATOM 2123 N N . ALA A 1 271 ? 12.219 0.787 -8.315 1.00 90.38 271 ALA A N 1
ATOM 2124 C CA . ALA A 1 271 ? 12.478 0.738 -6.878 1.00 90.38 271 ALA A CA 1
ATOM 2125 C C . ALA A 1 271 ? 12.400 2.140 -6.251 1.00 90.38 271 ALA A C 1
ATOM 2127 O O . ALA A 1 271 ? 11.661 2.350 -5.290 1.00 90.38 271 ALA A O 1
ATOM 2128 N N . ARG A 1 272 ? 13.071 3.128 -6.859 1.00 96.06 272 ARG A N 1
ATOM 2129 C CA . ARG A 1 272 ? 13.060 4.515 -6.372 1.00 96.06 272 ARG A CA 1
ATOM 2130 C C . ARG A 1 272 ? 11.689 5.176 -6.424 1.00 96.06 272 ARG A C 1
ATOM 2132 O O . ARG A 1 272 ? 11.309 5.843 -5.470 1.00 96.06 272 ARG A O 1
ATOM 2139 N N . CYS A 1 273 ? 10.906 4.940 -7.475 1.00 93.88 273 CYS A N 1
ATOM 2140 C CA . CYS A 1 273 ? 9.520 5.406 -7.525 1.00 93.88 273 CYS A CA 1
ATOM 2141 C C . CYS A 1 273 ? 8.679 4.864 -6.364 1.00 93.88 273 CYS A C 1
ATOM 2143 O O . CYS A 1 273 ? 7.832 5.595 -5.854 1.00 93.88 273 CYS A O 1
ATOM 2145 N N . GLY A 1 274 ? 8.909 3.616 -5.939 1.00 88.19 274 GLY A N 1
ATOM 2146 C CA . GLY A 1 274 ? 8.256 3.037 -4.764 1.00 88.19 274 GLY A CA 1
ATOM 2147 C C . GLY A 1 274 ? 8.637 3.749 -3.462 1.00 88.19 274 GLY A C 1
ATOM 2148 O O . GLY A 1 274 ? 7.754 4.093 -2.671 1.00 88.19 274 GLY A O 1
ATOM 2149 N N . ASP A 1 275 ? 9.930 4.021 -3.268 1.00 91.62 275 ASP A N 1
ATOM 2150 C CA . ASP A 1 275 ? 10.432 4.758 -2.100 1.00 91.62 275 ASP A CA 1
ATOM 2151 C C . ASP A 1 275 ? 9.828 6.172 -2.047 1.00 91.62 275 ASP A C 1
ATOM 2153 O O . ASP A 1 275 ? 9.229 6.569 -1.046 1.00 91.62 275 ASP A O 1
ATOM 2157 N N . TRP A 1 276 ? 9.905 6.916 -3.157 1.00 95.25 276 TRP A N 1
ATOM 2158 C CA . TRP A 1 276 ? 9.389 8.284 -3.242 1.00 95.25 276 TRP A CA 1
ATOM 2159 C C . TRP A 1 276 ? 7.871 8.347 -3.060 1.00 95.25 276 TRP A C 1
ATOM 2161 O O . TRP A 1 276 ? 7.376 9.243 -2.378 1.00 95.25 276 TRP A O 1
ATOM 2171 N N . ALA A 1 277 ? 7.119 7.394 -3.625 1.00 90.62 277 ALA A N 1
ATOM 2172 C CA . ALA A 1 277 ? 5.673 7.313 -3.425 1.00 90.62 277 ALA A CA 1
ATOM 2173 C C . ALA A 1 277 ? 5.317 7.120 -1.944 1.00 90.62 277 ALA A C 1
ATOM 2175 O O . ALA A 1 277 ? 4.411 7.787 -1.451 1.00 90.62 277 ALA A O 1
ATOM 2176 N N . THR A 1 278 ? 6.074 6.287 -1.225 1.00 89.12 278 THR A N 1
ATOM 2177 C CA . THR A 1 278 ? 5.891 6.076 0.220 1.00 89.12 278 THR A CA 1
ATOM 2178 C C . THR A 1 278 ? 6.136 7.369 1.004 1.00 89.12 278 THR A C 1
ATOM 2180 O O . THR A 1 278 ? 5.335 7.736 1.862 1.00 89.12 278 THR A O 1
ATOM 2183 N N . SER A 1 279 ? 7.202 8.113 0.687 1.00 95.12 279 SER A N 1
ATOM 2184 C CA . SER A 1 279 ? 7.468 9.412 1.324 1.00 95.12 279 SER A CA 1
ATOM 2185 C C . SER A 1 279 ? 6.374 10.446 1.035 1.00 95.12 279 SER A C 1
ATOM 2187 O O . SER A 1 279 ? 6.010 11.218 1.918 1.00 95.12 279 SER A O 1
ATOM 2189 N N . ILE A 1 280 ? 5.815 10.456 -0.179 1.00 94.56 280 ILE A N 1
ATOM 2190 C CA . ILE A 1 280 ? 4.693 11.333 -0.541 1.00 94.56 280 ILE A CA 1
ATOM 2191 C C . ILE A 1 280 ? 3.429 10.974 0.254 1.00 94.56 280 ILE A C 1
ATOM 2193 O O . ILE A 1 280 ? 2.755 11.869 0.759 1.00 94.56 280 ILE A O 1
ATOM 2197 N N . GLU A 1 281 ? 3.114 9.684 0.389 1.00 93.56 281 GLU A N 1
ATOM 2198 C CA . GLU A 1 281 ? 1.970 9.200 1.175 1.00 93.56 281 GLU A CA 1
ATOM 2199 C C . GLU A 1 281 ? 2.076 9.604 2.651 1.00 93.56 281 GLU A C 1
ATOM 2201 O O . GLU A 1 281 ? 1.087 10.037 3.238 1.00 93.56 281 GLU A O 1
ATOM 2206 N N . GLN A 1 282 ? 3.277 9.555 3.234 1.00 93.19 282 GLN A N 1
ATOM 2207 C CA . GLN A 1 282 ? 3.516 10.036 4.599 1.00 93.19 282 GLN A CA 1
ATOM 2208 C C . GLN A 1 282 ? 3.218 11.536 4.748 1.00 93.19 282 GLN A C 1
ATOM 2210 O O . GLN A 1 282 ? 2.587 11.939 5.723 1.00 93.19 282 GLN A O 1
ATOM 2215 N N . GLN A 1 283 ? 3.626 12.363 3.777 1.00 95.12 283 GLN A N 1
ATOM 2216 C CA . GLN A 1 283 ? 3.340 13.805 3.788 1.00 95.12 283 GLN A CA 1
ATOM 2217 C C . GLN A 1 283 ? 1.845 14.101 3.601 1.00 95.12 283 GLN A C 1
ATOM 2219 O O . GLN A 1 283 ? 1.305 14.984 4.266 1.00 95.12 283 GLN A O 1
ATOM 2224 N N . LEU A 1 284 ? 1.162 13.351 2.729 1.00 95.00 284 LEU A N 1
ATOM 2225 C CA . LEU A 1 284 ? -0.290 13.446 2.555 1.00 95.00 284 LEU A CA 1
ATOM 2226 C C . LEU A 1 284 ? -1.026 13.107 3.853 1.00 95.00 284 LEU A C 1
ATOM 2228 O O . LEU A 1 284 ? -1.862 13.887 4.299 1.00 95.00 284 LEU A O 1
ATOM 2232 N N . HIS A 1 285 ? -0.655 12.003 4.500 1.00 93.00 285 HIS A N 1
ATOM 2233 C CA . HIS A 1 285 ? -1.251 11.602 5.769 1.00 93.00 285 HIS A CA 1
ATOM 2234 C C . HIS A 1 285 ? -1.003 12.630 6.886 1.00 93.00 285 HIS A C 1
ATOM 2236 O O . HIS A 1 285 ? -1.902 12.920 7.677 1.00 93.00 285 HIS A O 1
ATOM 2242 N N . ALA A 1 286 ? 0.196 13.221 6.942 1.00 92.75 286 ALA A N 1
ATOM 2243 C CA . ALA A 1 286 ? 0.508 14.286 7.893 1.00 92.75 286 ALA A CA 1
ATOM 2244 C C . ALA A 1 286 ? -0.377 15.526 7.669 1.00 92.75 286 ALA A C 1
ATOM 2246 O O . ALA A 1 286 ? -0.940 16.058 8.626 1.00 92.75 286 ALA A O 1
ATOM 2247 N N . LEU A 1 287 ? -0.560 15.950 6.413 1.00 94.62 287 LEU A N 1
ATOM 2248 C CA . LEU A 1 287 ? -1.461 17.051 6.052 1.00 94.62 287 LEU A CA 1
ATOM 2249 C C . LEU A 1 287 ? -2.917 16.768 6.435 1.00 94.62 287 LEU A C 1
ATOM 2251 O O . LEU A 1 287 ? -3.575 17.634 7.007 1.00 94.62 287 LEU A O 1
ATOM 2255 N N . GLU A 1 288 ? -3.413 15.562 6.154 1.00 91.75 288 GLU A N 1
ATOM 2256 C CA . GLU A 1 288 ? -4.764 15.121 6.532 1.00 91.75 288 GLU A CA 1
ATOM 2257 C C . GLU A 1 288 ? -4.958 15.097 8.053 1.00 91.75 288 GLU A C 1
ATOM 2259 O O . GLU A 1 288 ? -6.037 15.413 8.551 1.00 91.75 288 GLU A O 1
ATOM 2264 N N . SER A 1 289 ? -3.893 14.790 8.794 1.00 93.44 289 SER A N 1
ATOM 2265 C CA . SER A 1 289 ? -3.872 14.792 10.260 1.00 93.44 289 SER A CA 1
ATOM 2266 C C . SER A 1 289 ? -3.710 16.192 10.872 1.00 93.44 289 SER A C 1
ATOM 2268 O O . SER A 1 289 ? -3.625 16.318 12.093 1.00 93.44 289 SER A O 1
ATOM 2270 N N . GLY A 1 290 ? -3.667 17.249 10.053 1.00 95.31 290 GLY A N 1
ATOM 2271 C CA . GLY A 1 290 ? -3.584 18.637 10.512 1.00 95.31 290 GLY A CA 1
ATOM 2272 C C . GLY A 1 290 ? -2.167 19.147 10.786 1.00 95.31 290 GLY A C 1
ATOM 2273 O O . GLY A 1 290 ? -2.010 20.071 11.584 1.00 95.31 290 GLY A O 1
ATOM 2274 N N . ALA A 1 291 ? -1.138 18.570 10.154 1.00 95.44 291 ALA A N 1
ATOM 2275 C CA . ALA A 1 291 ? 0.222 19.109 10.213 1.00 95.44 291 ALA A CA 1
ATOM 2276 C C . ALA A 1 291 ? 0.301 20.558 9.693 1.00 95.44 291 ALA A C 1
ATOM 2278 O O . ALA A 1 291 ? -0.512 20.993 8.870 1.00 95.44 291 ALA A O 1
ATOM 2279 N N . ASP A 1 292 ? 1.311 21.302 10.155 1.00 97.81 292 ASP A N 1
ATOM 2280 C CA . ASP A 1 292 ? 1.538 22.678 9.716 1.00 97.81 292 ASP A CA 1
ATOM 2281 C C . ASP A 1 292 ? 1.827 22.745 8.207 1.00 97.81 292 ASP A C 1
ATOM 2283 O O . ASP A 1 292 ? 2.638 21.997 7.655 1.00 97.81 292 ASP A O 1
ATOM 2287 N N . PHE A 1 293 ? 1.159 23.678 7.526 1.00 96.81 293 PHE A N 1
ATOM 2288 C CA . PHE A 1 293 ? 1.271 23.834 6.078 1.00 96.81 293 PHE A CA 1
ATOM 2289 C C . PHE A 1 293 ? 2.690 24.194 5.625 1.00 96.81 293 PHE A C 1
ATOM 2291 O O . PHE A 1 293 ? 3.144 23.710 4.586 1.00 96.81 293 PHE A O 1
ATOM 2298 N N . ARG A 1 294 ? 3.386 25.064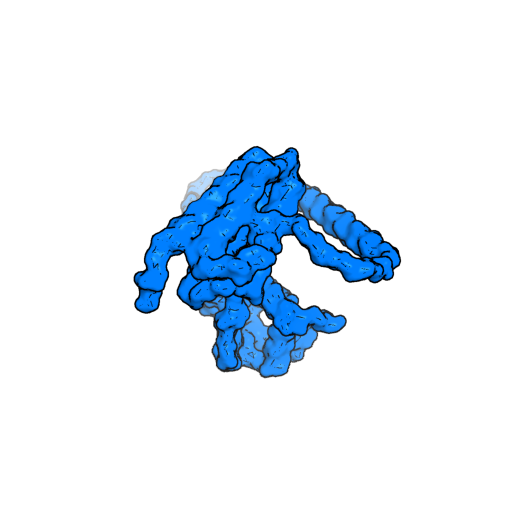 6.367 1.00 96.75 294 ARG A N 1
ATOM 2299 C CA . ARG A 1 294 ? 4.719 25.542 5.986 1.00 96.75 294 ARG A CA 1
ATOM 2300 C C . ARG A 1 294 ? 5.741 24.424 6.142 1.00 96.75 294 ARG A C 1
ATOM 2302 O O . ARG A 1 294 ? 6.551 24.240 5.238 1.00 96.75 294 ARG A O 1
ATOM 2309 N N . GLU A 1 295 ? 5.650 23.659 7.225 1.00 96.56 295 GLU A N 1
ATOM 2310 C CA . GLU A 1 295 ? 6.476 22.470 7.446 1.00 96.56 295 GLU A CA 1
ATOM 2311 C C . GLU A 1 295 ? 6.250 21.414 6.351 1.00 96.56 295 GLU A C 1
ATOM 2313 O O . GLU A 1 295 ? 7.202 20.959 5.715 1.00 96.56 295 GLU A O 1
ATOM 2318 N N . ALA A 1 296 ? 4.992 21.076 6.050 1.00 95.19 296 ALA A N 1
ATOM 2319 C CA . ALA A 1 296 ? 4.666 20.121 4.989 1.00 95.19 296 ALA A CA 1
ATOM 2320 C C . ALA A 1 296 ? 5.154 20.591 3.603 1.00 95.19 296 ALA A C 1
ATOM 2322 O O . ALA A 1 296 ? 5.641 19.791 2.799 1.00 95.19 296 ALA A O 1
ATOM 2323 N N . LEU A 1 297 ? 5.060 21.894 3.317 1.00 95.81 297 LEU A N 1
ATOM 2324 C CA . LEU A 1 297 ? 5.574 22.485 2.082 1.00 95.81 297 LEU A CA 1
ATOM 2325 C C . LEU A 1 297 ? 7.105 22.401 2.000 1.00 95.81 297 LEU A C 1
ATOM 2327 O O . LEU A 1 297 ? 7.643 22.053 0.947 1.00 95.81 297 LEU A O 1
ATOM 2331 N N . GLU A 1 298 ? 7.814 22.705 3.086 1.00 96.00 298 GLU A N 1
ATOM 2332 C CA . GLU A 1 298 ? 9.274 22.595 3.150 1.00 96.00 298 GLU A CA 1
ATOM 2333 C C . GLU A 1 298 ? 9.733 21.148 2.941 1.00 96.00 298 GLU A C 1
ATOM 2335 O O . GLU A 1 298 ? 10.608 20.891 2.109 1.00 96.00 298 GLU A O 1
ATOM 2340 N N . ASN A 1 299 ? 9.063 20.196 3.590 1.00 95.50 299 ASN A N 1
ATOM 2341 C CA . ASN A 1 299 ? 9.325 18.773 3.413 1.00 95.50 299 ASN A CA 1
ATOM 2342 C C . ASN A 1 299 ? 9.100 18.317 1.963 1.00 95.50 299 ASN A C 1
ATOM 2344 O O . ASN A 1 299 ? 9.943 17.620 1.394 1.00 95.50 299 ASN A O 1
ATOM 2348 N N . ALA A 1 300 ? 8.001 18.741 1.333 1.00 94.69 300 ALA A N 1
ATOM 2349 C CA . ALA A 1 300 ? 7.717 18.419 -0.065 1.00 94.69 300 ALA A CA 1
ATOM 2350 C C . ALA A 1 300 ? 8.761 19.017 -1.028 1.00 94.69 300 ALA A C 1
ATOM 2352 O O . ALA A 1 300 ? 9.185 18.356 -1.979 1.00 94.69 300 ALA A O 1
ATOM 2353 N N . ASN A 1 301 ? 9.220 20.246 -0.770 1.00 94.81 301 ASN A N 1
ATOM 2354 C CA . ASN A 1 301 ? 10.283 20.881 -1.552 1.00 94.81 301 ASN A CA 1
ATOM 2355 C C . ASN A 1 301 ? 11.619 20.142 -1.395 1.00 94.81 301 ASN A C 1
ATOM 2357 O O . ASN A 1 301 ? 12.294 19.877 -2.391 1.00 94.81 301 ASN A O 1
ATOM 2361 N N . SER A 1 302 ? 11.979 19.774 -0.164 1.00 95.75 302 SER A N 1
ATOM 2362 C CA . SER A 1 302 ? 13.183 18.990 0.130 1.00 95.75 302 SER A CA 1
ATOM 2363 C C . SER A 1 302 ? 13.160 17.639 -0.592 1.00 95.75 302 SER A C 1
ATOM 2365 O O . SER A 1 302 ? 14.129 17.268 -1.261 1.00 95.75 302 SER A O 1
ATOM 2367 N N . LEU A 1 303 ? 12.014 16.947 -0.560 1.00 95.38 303 LEU A N 1
ATOM 2368 C CA . LEU A 1 303 ? 11.812 15.689 -1.275 1.00 95.38 303 LEU A CA 1
ATOM 2369 C C . LEU A 1 303 ? 11.978 15.860 -2.793 1.00 95.38 303 LEU A C 1
ATOM 2371 O O . LEU A 1 303 ? 12.716 15.100 -3.415 1.00 95.38 303 LEU A O 1
ATOM 2375 N N . SER A 1 304 ? 11.360 16.881 -3.393 1.00 94.62 304 SER A N 1
ATOM 2376 C CA . SER A 1 304 ? 11.503 17.188 -4.827 1.00 94.62 304 SER A CA 1
ATOM 2377 C C . SER A 1 304 ? 12.970 17.412 -5.232 1.00 94.62 304 SER A C 1
ATOM 2379 O O . SER A 1 304 ? 13.435 16.838 -6.222 1.00 94.62 304 SER A O 1
ATOM 2381 N N . VAL A 1 305 ? 13.724 18.187 -4.444 1.00 95.75 305 VAL A N 1
ATOM 2382 C CA . VAL A 1 305 ? 15.156 18.438 -4.685 1.00 95.75 305 VAL A CA 1
ATOM 2383 C C . VAL A 1 305 ? 15.974 17.152 -4.556 1.00 95.75 305 VAL A C 1
ATOM 2385 O O . VAL A 1 305 ? 16.851 16.898 -5.384 1.00 95.75 305 VAL A O 1
ATOM 2388 N N . SER A 1 306 ? 15.679 16.325 -3.551 1.00 96.75 306 SER A N 1
ATOM 2389 C CA . SER A 1 306 ? 16.331 15.029 -3.350 1.00 96.75 306 SER A CA 1
ATOM 2390 C C . SER A 1 306 ? 16.119 14.095 -4.548 1.00 96.75 306 SER A C 1
ATOM 2392 O O . SER A 1 306 ? 17.096 13.600 -5.113 1.00 96.75 306 SER A O 1
ATOM 2394 N N . ILE A 1 307 ? 14.875 13.951 -5.019 1.00 95.69 307 ILE A N 1
ATOM 2395 C CA . ILE A 1 307 ? 14.523 13.146 -6.201 1.00 95.69 307 ILE A CA 1
ATOM 2396 C C . ILE A 1 307 ? 15.293 13.625 -7.437 1.00 95.69 307 ILE A C 1
ATOM 2398 O O . ILE A 1 307 ? 15.913 12.833 -8.151 1.00 95.69 307 ILE A O 1
ATOM 2402 N N . ALA A 1 308 ? 15.290 14.936 -7.688 1.00 96.12 308 ALA A N 1
ATOM 2403 C CA . ALA A 1 308 ? 15.996 15.526 -8.819 1.00 96.12 308 ALA A CA 1
ATOM 2404 C C . ALA A 1 308 ? 17.507 15.261 -8.760 1.00 96.12 308 ALA A C 1
ATOM 2406 O O . ALA A 1 308 ? 18.139 14.922 -9.769 1.00 96.12 308 ALA A O 1
ATOM 2407 N N . LYS A 1 309 ? 18.097 15.369 -7.566 1.00 97.00 309 LYS A N 1
ATOM 2408 C CA . LYS A 1 309 ? 19.509 15.065 -7.347 1.00 97.00 309 LYS A CA 1
ATOM 2409 C C . LYS A 1 309 ? 19.814 13.599 -7.659 1.00 97.00 309 LYS A C 1
ATOM 2411 O O . LYS A 1 309 ? 20.725 13.345 -8.441 1.00 97.00 309 LYS A O 1
ATOM 2416 N N . GLU A 1 310 ? 19.043 12.655 -7.121 1.00 97.38 310 GLU A N 1
ATOM 2417 C CA . GLU A 1 310 ? 19.245 11.218 -7.366 1.00 97.38 310 GLU A CA 1
ATOM 2418 C C . GLU A 1 310 ? 19.169 10.867 -8.856 1.00 97.38 310 GLU A C 1
ATOM 2420 O O . GLU A 1 310 ? 20.013 10.130 -9.369 1.00 97.38 310 GLU A O 1
ATOM 2425 N N . LEU A 1 311 ? 18.198 11.438 -9.573 1.00 96.81 311 LEU A N 1
ATOM 2426 C CA . LEU A 1 311 ? 18.051 11.258 -11.018 1.00 96.81 311 LEU A CA 1
ATOM 2427 C C . LEU A 1 311 ? 19.241 11.823 -11.798 1.00 96.81 311 LEU A C 1
ATOM 2429 O O . LEU A 1 311 ? 19.731 11.190 -12.732 1.00 96.81 311 LEU A O 1
ATOM 2433 N N . THR A 1 312 ? 19.730 12.995 -11.397 1.00 97.06 312 THR A N 1
ATOM 2434 C CA . THR A 1 312 ? 20.885 13.649 -12.028 1.00 97.06 312 THR A CA 1
ATOM 2435 C C . THR A 1 312 ? 22.176 12.873 -11.778 1.00 97.06 312 THR A C 1
ATOM 2437 O O . THR A 1 312 ? 22.984 12.699 -12.691 1.00 97.06 312 THR A O 1
ATOM 2440 N N . ASP A 1 313 ? 22.376 12.381 -10.557 1.00 96.50 313 ASP A N 1
ATOM 2441 C CA . ASP A 1 313 ? 23.538 11.567 -10.205 1.00 96.50 313 ASP A CA 1
ATOM 2442 C C . ASP A 1 313 ? 23.514 10.241 -10.968 1.00 96.50 313 ASP A C 1
ATOM 2444 O O . ASP A 1 313 ? 24.527 9.828 -11.538 1.00 96.50 313 ASP A O 1
ATOM 2448 N N . ARG A 1 314 ? 22.337 9.611 -11.074 1.00 96.44 314 ARG A N 1
ATOM 2449 C CA . ARG A 1 314 ? 22.161 8.390 -11.865 1.00 96.44 314 ARG A CA 1
ATOM 2450 C C . ARG A 1 314 ? 22.407 8.619 -13.354 1.00 96.44 314 ARG A C 1
ATOM 2452 O O . ARG A 1 314 ? 22.991 7.750 -13.993 1.00 96.44 314 ARG A O 1
ATOM 2459 N N . ALA A 1 315 ? 22.014 9.774 -13.892 1.00 95.88 315 ALA A N 1
ATOM 2460 C CA . ALA A 1 315 ? 22.262 10.142 -15.286 1.00 95.88 315 ALA A CA 1
ATOM 2461 C C . ALA A 1 315 ? 23.758 10.292 -15.615 1.00 95.88 315 ALA A C 1
ATOM 2463 O O . ALA A 1 315 ? 24.154 10.069 -16.757 1.00 95.88 315 ALA A O 1
ATOM 2464 N N . LYS A 1 316 ? 24.587 10.668 -14.631 1.00 95.88 316 LYS A N 1
ATOM 2465 C CA . LYS A 1 316 ? 26.047 10.810 -14.780 1.00 95.88 316 LYS A CA 1
ATOM 2466 C C . LYS A 1 316 ? 26.807 9.501 -14.578 1.00 95.88 316 LYS A C 1
ATOM 2468 O O . LYS A 1 316 ? 27.954 9.399 -15.010 1.00 95.88 316 LYS A O 1
ATOM 2473 N N . ALA A 1 317 ? 26.211 8.527 -13.891 1.00 91.31 317 ALA A N 1
ATOM 2474 C CA . ALA A 1 317 ? 26.855 7.248 -13.641 1.00 91.31 317 ALA A CA 1
ATOM 2475 C C . ALA A 1 317 ? 27.075 6.499 -14.972 1.00 91.31 317 ALA A C 1
ATOM 2477 O O . ALA A 1 317 ? 26.143 6.407 -15.776 1.00 91.31 317 ALA A O 1
ATOM 2478 N N . PRO A 1 318 ? 28.278 5.953 -15.229 1.00 76.50 318 PRO A N 1
ATOM 2479 C CA . PRO A 1 318 ? 28.529 5.189 -16.443 1.00 76.50 318 PRO A CA 1
ATOM 2480 C C . PRO A 1 318 ? 27.581 3.989 -16.499 1.00 76.50 318 PRO A C 1
ATOM 2482 O O . PRO A 1 318 ? 27.429 3.262 -15.519 1.00 76.50 318 PRO A O 1
ATOM 2485 N N . SER A 1 319 ? 26.984 3.736 -17.664 1.00 67.81 319 SER A N 1
ATOM 2486 C CA . SER A 1 319 ? 26.087 2.597 -17.930 1.00 67.81 319 SER A CA 1
ATOM 2487 C C . SER A 1 319 ? 26.779 1.222 -17.869 1.00 67.81 319 SER A C 1
ATOM 2489 O O . SER A 1 319 ? 26.192 0.209 -18.239 1.00 67.81 319 SER A O 1
ATOM 2491 N N . ASN A 1 320 ? 28.023 1.180 -17.390 1.00 55.31 320 ASN A N 1
ATOM 2492 C CA . ASN A 1 320 ? 28.871 0.002 -17.298 1.00 55.31 320 ASN A CA 1
ATOM 2493 C C . ASN A 1 320 ? 28.692 -0.663 -15.931 1.00 55.31 320 ASN A C 1
ATOM 2495 O O . ASN A 1 320 ? 29.453 -0.422 -14.998 1.00 55.31 320 ASN A O 1
ATOM 2499 N N . SER A 1 321 ? 27.644 -1.463 -15.788 1.00 46.03 321 SER A N 1
ATOM 2500 C CA . SER A 1 321 ? 27.557 -2.539 -14.787 1.00 46.03 321 SER A CA 1
ATOM 2501 C C . SER A 1 321 ? 26.389 -3.437 -15.184 1.00 46.03 321 SER A C 1
ATOM 2503 O O . SER A 1 321 ? 25.276 -3.310 -14.675 1.00 46.03 321 SER A O 1
ATOM 2505 N N . GLY A 1 322 ? 26.647 -4.259 -16.202 1.00 45.59 322 GLY A N 1
ATOM 2506 C CA . GLY A 1 322 ? 25.937 -5.520 -16.396 1.00 45.59 322 GLY A CA 1
ATOM 2507 C C . GLY A 1 322 ? 26.579 -6.591 -15.532 1.00 45.59 322 GLY A C 1
ATOM 2508 O O . GLY A 1 322 ? 27.818 -6.511 -15.360 1.00 45.59 322 GLY A O 1
#

Foldseek 3Di:
DPQVVVVQDPDPQCRQLLLLLLLPDPCLVSLLVVLCVVLPADPDDDALCVLCPPPPVVCQVPNPNPPDPVSVVVCSNRVVSSNVVSVCCVVRHDPNSVPRHRPDDDVPPVVVVVVVVVCVVVVVPPPPDDDDDDDDPDPPPVVVVVVVVVVVVVVVVVVVVVVVVVVVVVVVVVVVVVVVVVVVPPPPPPPDPDPPPCDFAQLVNCPCLQVDPALLRNLLVSLVRLLVCVVDQDPDLVSLLVNLVSNLVSLVVCLVVPRPYPPVVSVVSNVVSVVLSVQSVVLNVCSVVPHDPVVSSVSSNVSSNVSSVVSNVVSPDPPPDD

Secondary structure (DSSP, 8-state):
---GGGGS-SSTTTHHHHHHHHHTSTTHHHHHHHHHHHH---SSPPPHHHHHTT-HHHHHHH-STTS-HHHHHHHHHSTHHHHHHHHHHHHH--HHHHT-----SSTTTHHHHHHHHHHHHHTTTTSSSS-------SSTHHHHHHHHHHHHHHHHHHHHHHHHHHHHHHHHHHHHHHHHHHHHHS--------PPPS---GGG--GGGTT--SHHHHHHHHHHHHHHGGGS--SSHHHHHHHHHHHHHHHHHHHHS--S--HHHHHHHHHHHHHHHHHHHHHHHHHHTT--HHHHHHHHHHHHHHHHHHHHHHHHS-S---

Mean predicted aligned error: 17.84 Å

Radius of gyration: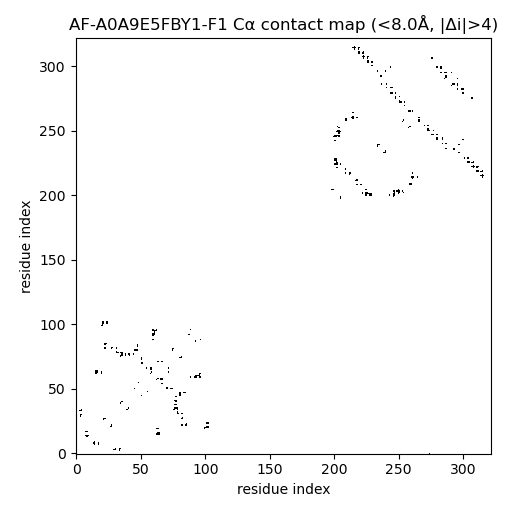 28.11 Å; Cα contacts (8 Å, |Δi|>4): 221; chains: 1; bounding box: 58×58×93 Å

Solvent-accessible surface area (backbone atoms only — not comparable to full-atom values): 18628 Å² total; per-residue (Å²): 132,85,61,62,72,76,71,53,59,87,51,74,85,51,34,34,65,54,48,56,17,38,50,68,29,92,57,36,69,57,44,32,54,54,36,37,69,76,61,38,81,67,96,69,85,76,52,59,67,70,57,38,58,91,49,54,65,54,38,35,60,60,40,58,74,78,53,55,68,73,48,52,52,46,43,57,53,42,27,71,41,49,56,56,47,34,55,48,42,75,75,65,42,35,76,51,61,78,68,57,67,51,61,92,73,86,51,76,60,58,51,50,53,50,48,50,58,51,49,58,60,54,59,71,75,66,79,88,73,86,89,80,81,91,82,81,86,89,66,69,73,64,58,58,55,53,54,52,51,51,50,52,52,48,52,53,52,53,50,50,55,52,50,53,54,51,51,52,53,51,53,53,51,51,50,54,51,52,55,49,50,56,60,66,68,45,77,84,70,76,72,69,84,69,72,75,74,93,75,55,48,34,56,52,65,51,80,70,50,76,81,44,74,62,54,39,51,36,30,42,49,51,16,52,28,34,47,50,56,72,76,59,74,62,91,48,64,68,53,42,45,54,49,49,50,35,35,42,48,11,40,52,50,38,64,78,53,61,68,97,48,56,69,72,54,44,55,54,49,48,54,49,38,51,54,53,37,51,56,44,50,52,53,45,53,40,51,76,71,66,48,59,58,67,61,53,49,52,52,52,51,52,48,29,52,50,52,20,48,54,29,42,53,56,35,70,49,76,91,82,77,130

Nearest PDB structures (foldseek):
  7a73-assembly1_A  TM=5.607E-01  e=2.381E-01  Nostoc sp. PCC 7120 = FACHB-418
  5w93-assembly3_C  TM=6.116E-01  e=8.259E-01  Mus musculus
  8bw8-assembly3_F  TM=4.637E-01  e=1.140E+00  Drosophila melanogaster
  3w8h-assembly1_A-2  TM=6.149E-01  e=8.261E+00  Homo sapiens

Sequence (322 aa):
MTTLFLEMPEDRKHLPVWLERVLLSPDLPRLVAELKVVHGVPPERLSLSDALSPHSQIVLESGLGLLPGPVFSRLLKQADLLLELRDWVLESGGSYWDTIEPADALSNSAQRILDHLRKKKVSKTINEGQRSSLAKGAGLFLAIAASVAIFVAWHWYEVGKISQLLAQAIQHNEQLRHDNELLQQRPSVVPAPVPPPAFGWGFARREDLTSLEGDAAKLTKLSGLALEWGKKQPQNPSELAKRLLEFRQGCSSLLLNPPPLTKPQQVWFAARCGDWATSIEQQLHALESGADFREALENANSLSVSIAKELTDRAKAPSNSG

pLDDT: mean 83.92, std 16.23, range [43.5, 98.19]